Protein AF-A0A0F8F346-F1 (afdb_monomer_lite)

pLDDT: mean 73.84, std 17.22, range [36.62, 96.31]

Radius of gyration: 23.92 Å; chains: 1; bounding box: 47×36×90 Å

Foldseek 3Di:
DVVVVVVVVVVVVVVVVVVVCVVVVVVVLLDDDDDDPDDDDLPVLLVVLVVSVQAEAEPDDADFQLAQKDFKWKFDDPDQKAAEDEDQDPVVVPPLDERHKYFHDDPRHGPDIDHRHPDDRVRTDGPDMDGNVPDDSVCLVVVVVVCVSSQQWAFLQLHGGDSGLRHKYWDDKGWIWGFSVDPDCDDPPSMTITATWIFTWIQGPPPGTTTIIHGSD

Structure (mmCIF, N/CA/C/O backbone):
data_AF-A0A0F8F346-F1
#
_entry.id   AF-A0A0F8F346-F1
#
loop_
_atom_site.group_PDB
_atom_site.id
_atom_site.type_symbol
_atom_site.label_atom_id
_atom_site.label_alt_id
_atom_site.label_comp_id
_atom_site.label_asym_id
_atom_site.label_entity_id
_atom_site.label_seq_id
_atom_site.pdbx_PDB_ins_code
_atom_site.Cartn_x
_atom_site.Cartn_y
_atom_site.Cartn_z
_atom_site.occupancy
_atom_site.B_iso_or_equiv
_atom_site.auth_seq_id
_atom_site.auth_comp_id
_atom_site.auth_asym_id
_atom_site.auth_atom_id
_atom_site.pdbx_PDB_model_num
ATOM 1 N N . MET A 1 1 ? -11.339 12.025 67.028 1.00 51.56 1 MET A N 1
ATOM 2 C CA . MET A 1 1 ? -10.752 10.914 66.232 1.00 51.56 1 MET A CA 1
ATOM 3 C C . MET A 1 1 ? -11.760 10.260 65.279 1.00 51.56 1 MET A C 1
ATOM 5 O O . MET A 1 1 ? -11.388 9.971 64.151 1.00 51.56 1 MET A O 1
ATOM 9 N N . GLN A 1 2 ? -13.027 10.085 65.679 1.00 51.38 2 GLN A N 1
ATOM 10 C CA . GLN A 1 2 ? -14.082 9.440 64.873 1.00 51.38 2 GLN A CA 1
ATOM 11 C C . GLN A 1 2 ? -14.436 10.142 63.545 1.00 51.38 2 GLN A C 1
ATOM 13 O O . GLN A 1 2 ? -14.691 9.464 62.554 1.00 51.38 2 GLN A O 1
ATOM 18 N N . GLU A 1 3 ? -14.421 11.478 63.480 1.00 54.72 3 GLU A N 1
ATOM 19 C CA . GLU A 1 3 ? -14.761 12.208 62.241 1.00 54.72 3 GLU A CA 1
ATOM 20 C C . GLU A 1 3 ? -13.710 12.046 61.135 1.00 54.72 3 GLU A C 1
ATOM 22 O O . GLU A 1 3 ? -14.055 11.884 59.965 1.00 54.72 3 GLU A O 1
ATOM 27 N N . LYS A 1 4 ? -12.423 11.991 61.504 1.00 53.75 4 LYS A N 1
ATOM 28 C CA . LYS A 1 4 ? -11.332 11.747 60.548 1.00 53.75 4 LYS A CA 1
ATOM 29 C C . LYS A 1 4 ? -11.411 10.337 59.951 1.00 53.75 4 LYS A C 1
ATOM 31 O O . LYS A 1 4 ? -11.160 10.173 58.763 1.00 53.75 4 LYS A O 1
ATOM 36 N N . ALA A 1 5 ? -11.827 9.342 60.738 1.00 56.94 5 ALA A N 1
ATOM 37 C CA . ALA A 1 5 ? -12.002 7.967 60.266 1.00 56.94 5 ALA A CA 1
ATOM 38 C C . ALA A 1 5 ? -13.153 7.832 59.250 1.00 56.94 5 ALA A C 1
ATOM 40 O O . ALA A 1 5 ? -12.995 7.156 58.238 1.00 56.94 5 ALA A O 1
ATOM 41 N N . LYS A 1 6 ? -14.281 8.528 59.465 1.00 62.28 6 LYS A N 1
ATOM 42 C CA . LYS A 1 6 ? -15.407 8.547 58.509 1.00 62.28 6 LYS A CA 1
ATOM 43 C C . LYS A 1 6 ? -15.017 9.166 57.161 1.00 62.28 6 LYS A C 1
ATOM 45 O O . LYS A 1 6 ? -15.415 8.649 56.122 1.00 62.28 6 LYS A O 1
ATOM 50 N N . SER A 1 7 ? -14.205 10.225 57.182 1.00 65.75 7 SER A N 1
ATOM 51 C CA . SER A 1 7 ? -13.708 10.889 55.968 1.00 65.75 7 SER A CA 1
ATOM 52 C C . SER A 1 7 ? -12.761 9.994 55.156 1.00 65.75 7 SER A C 1
ATOM 54 O O . SER A 1 7 ? -12.914 9.862 53.944 1.00 65.75 7 SER A O 1
ATOM 56 N N . VAL A 1 8 ? -11.847 9.282 55.824 1.00 72.44 8 VAL A N 1
ATOM 57 C CA . VAL A 1 8 ? -10.932 8.339 55.156 1.00 72.44 8 VAL A CA 1
ATOM 58 C C . VAL A 1 8 ? -11.692 7.170 54.522 1.00 72.44 8 VAL A C 1
ATOM 60 O O . VAL A 1 8 ? -11.409 6.803 53.385 1.00 72.44 8 VAL A O 1
ATOM 63 N N . ILE A 1 9 ? -12.699 6.625 55.210 1.00 75.50 9 ILE A N 1
ATOM 64 C CA . ILE A 1 9 ? -13.537 5.545 54.668 1.00 75.50 9 ILE A CA 1
ATOM 65 C C . ILE A 1 9 ? -14.310 6.021 53.428 1.00 75.50 9 ILE A C 1
ATOM 67 O O . ILE A 1 9 ? -14.363 5.303 52.433 1.00 75.50 9 ILE A O 1
ATOM 71 N N . ALA A 1 10 ? -14.844 7.246 53.440 1.00 76.69 10 ALA A N 1
ATOM 72 C CA . ALA A 1 10 ? -15.531 7.819 52.283 1.00 76.69 10 ALA A CA 1
ATOM 73 C C . ALA A 1 10 ? -14.602 7.989 51.065 1.00 76.69 10 ALA A C 1
ATOM 75 O O . ALA A 1 10 ? -15.009 7.702 49.941 1.00 76.69 10 ALA A O 1
ATOM 76 N N . ILE A 1 11 ? -13.342 8.387 51.280 1.00 77.31 11 ILE A N 1
ATOM 77 C CA . ILE A 1 11 ? -12.339 8.513 50.209 1.00 77.31 11 ILE A CA 1
ATOM 78 C C . ILE A 1 11 ? -11.985 7.143 49.619 1.00 77.31 11 ILE A C 1
ATOM 80 O O . ILE A 1 11 ? -11.899 7.007 48.400 1.00 77.31 11 ILE A O 1
ATOM 84 N N . ILE A 1 12 ? -11.820 6.116 50.459 1.00 81.25 12 ILE A N 1
ATOM 85 C CA . ILE A 1 12 ? -11.519 4.750 50.003 1.00 81.25 12 ILE A CA 1
ATOM 86 C C . ILE A 1 12 ? -12.688 4.179 49.195 1.00 81.25 12 ILE A C 1
ATOM 88 O O . ILE A 1 12 ? -12.469 3.604 48.132 1.00 81.25 12 ILE A O 1
ATOM 92 N N . ILE A 1 13 ? -13.927 4.382 49.653 1.00 83.44 13 ILE A N 1
ATOM 93 C CA . ILE A 1 13 ? -15.126 3.969 48.911 1.00 83.44 13 ILE A CA 1
ATOM 94 C C . ILE A 1 13 ? -15.216 4.728 47.581 1.00 83.44 13 ILE A C 1
ATOM 96 O O . ILE A 1 13 ? -15.466 4.113 46.550 1.00 83.44 13 ILE A O 1
ATOM 100 N N . GLY A 1 14 ? -14.941 6.036 47.574 1.00 80.75 14 GLY A N 1
ATOM 101 C CA . GLY A 1 14 ? -14.894 6.839 46.351 1.00 80.75 14 GLY A CA 1
ATOM 102 C C . GLY A 1 14 ? -13.859 6.326 45.345 1.00 80.75 14 GLY A C 1
ATOM 103 O O . GLY A 1 14 ? -14.184 6.152 44.175 1.00 80.75 14 GLY A O 1
ATOM 104 N N . MET A 1 15 ? -12.644 6.008 45.803 1.00 78.44 15 MET A N 1
ATOM 105 C CA . MET A 1 15 ? -11.582 5.414 44.979 1.00 78.44 15 MET A CA 1
ATOM 106 C C . MET A 1 15 ? -11.956 4.022 44.459 1.00 78.44 15 MET A C 1
ATOM 108 O O . MET A 1 15 ? -11.704 3.725 43.295 1.00 78.44 15 MET A O 1
ATOM 112 N N . ALA A 1 16 ? -12.583 3.183 45.287 1.00 79.06 16 ALA A N 1
ATOM 113 C CA . ALA A 1 16 ? -13.034 1.854 44.886 1.00 79.06 16 ALA A CA 1
ATOM 114 C C . ALA A 1 16 ? -14.143 1.928 43.826 1.00 79.06 16 ALA A C 1
ATOM 116 O O . ALA A 1 16 ? -14.100 1.194 42.845 1.00 79.06 16 ALA A O 1
ATOM 117 N N . ILE A 1 17 ? -15.094 2.857 43.969 1.00 78.62 17 ILE A N 1
ATOM 118 C CA . ILE A 1 17 ? -16.133 3.106 42.960 1.00 78.62 17 ILE A CA 1
ATOM 119 C C . ILE A 1 17 ? -15.502 3.611 41.660 1.00 78.62 17 ILE A C 1
ATOM 121 O O . ILE A 1 17 ? -15.860 3.127 40.591 1.00 78.62 17 ILE A O 1
ATOM 125 N N . LEU A 1 18 ? -14.533 4.528 41.732 1.00 73.44 18 LEU A N 1
ATOM 126 C CA . LEU A 1 18 ? -13.813 5.030 40.557 1.00 73.44 18 LEU A CA 1
ATOM 127 C C . LEU A 1 18 ? -13.035 3.914 39.847 1.00 73.44 18 LEU A C 1
ATOM 129 O O . LEU A 1 18 ? -13.093 3.813 38.625 1.00 73.44 18 LEU A O 1
ATOM 133 N N . TYR A 1 19 ? -12.367 3.045 40.607 1.00 72.12 19 TYR A N 1
ATOM 134 C CA . TYR A 1 19 ? -11.640 1.887 40.088 1.00 72.12 19 TYR A CA 1
ATOM 135 C C . TYR A 1 19 ? -12.575 0.842 39.460 1.00 72.12 19 TYR A C 1
ATOM 137 O O . TYR A 1 19 ? -12.275 0.318 38.393 1.00 72.12 19 TYR A O 1
ATOM 145 N N . CYS A 1 20 ? -13.735 0.580 40.066 1.00 70.56 20 CYS A N 1
ATOM 146 C CA . CYS A 1 20 ? -14.738 -0.341 39.526 1.00 70.56 20 CYS A CA 1
ATOM 147 C C . CYS A 1 20 ? -15.527 0.243 38.344 1.00 70.56 20 CYS A C 1
ATOM 149 O O . CYS A 1 20 ? -16.014 -0.508 37.504 1.00 70.56 20 CYS A O 1
ATOM 151 N N . ALA A 1 21 ? -15.649 1.569 38.255 1.00 65.00 21 ALA A N 1
ATOM 152 C CA . ALA A 1 21 ? -16.266 2.253 37.121 1.00 65.00 21 ALA A CA 1
ATOM 153 C C . ALA A 1 21 ? -15.287 2.449 35.953 1.00 65.00 21 ALA A C 1
ATOM 155 O O . ALA A 1 21 ? -15.717 2.617 34.816 1.00 65.00 21 ALA A O 1
ATOM 156 N N . LEU A 1 22 ? -13.976 2.398 36.197 1.00 58.69 22 LEU A N 1
ATOM 157 C CA . LEU A 1 22 ? -12.932 2.547 35.181 1.00 58.69 22 LEU A CA 1
ATOM 158 C C . LEU A 1 22 ? -13.068 1.559 34.003 1.00 58.69 22 LEU A C 1
ATOM 160 O O . LEU A 1 22 ? -12.927 2.018 32.875 1.00 58.69 22 LEU A O 1
ATOM 164 N N . PRO A 1 23 ? -13.404 0.265 34.194 1.00 55.78 23 PRO A N 1
ATOM 165 C CA . PRO A 1 23 ? -13.736 -0.660 33.105 1.00 55.78 23 PRO A CA 1
ATOM 166 C C . PRO A 1 23 ? -14.972 -0.243 32.296 1.00 55.78 23 PRO A C 1
ATOM 168 O O . PRO A 1 23 ? -14.962 -0.342 31.073 1.00 55.78 23 PRO A O 1
ATOM 171 N N . LEU A 1 24 ? -16.009 0.287 32.953 1.00 51.25 24 LEU A N 1
ATOM 172 C CA . LEU A 1 24 ? -17.219 0.787 32.285 1.00 51.25 24 LEU A CA 1
ATOM 173 C C . LEU A 1 24 ? -16.930 2.062 31.485 1.00 51.25 24 LEU A C 1
ATOM 175 O O . LEU A 1 24 ? -17.437 2.226 30.377 1.00 51.25 24 LEU A O 1
ATOM 179 N N . PHE A 1 25 ? -16.064 2.940 31.998 1.00 48.38 25 PHE A N 1
ATOM 180 C CA . PHE A 1 25 ? -15.527 4.067 31.235 1.00 48.38 25 PHE A CA 1
ATOM 181 C C . PHE A 1 25 ? -14.632 3.590 30.091 1.00 48.38 25 PHE A C 1
ATOM 183 O O . PHE A 1 25 ? -14.729 4.099 28.981 1.00 48.38 25 PHE A O 1
ATOM 190 N N . TYR A 1 26 ? -13.811 2.566 30.314 1.00 45.91 26 TYR A N 1
ATOM 191 C CA . TYR A 1 26 ? -12.969 1.969 29.284 1.00 45.91 26 TYR A CA 1
ATOM 192 C C . TYR A 1 26 ? -13.812 1.443 28.121 1.00 45.91 26 TYR A C 1
ATOM 194 O O . TYR A 1 26 ? -13.486 1.725 26.974 1.00 45.91 26 TYR A O 1
ATOM 202 N N . GLU A 1 27 ? -14.915 0.741 28.392 1.00 39.97 27 GLU A N 1
ATOM 203 C CA . GLU A 1 27 ? -15.863 0.276 27.373 1.00 39.97 27 GLU A CA 1
ATOM 204 C C . GLU A 1 27 ? -16.688 1.404 26.740 1.00 39.97 27 GLU A C 1
ATOM 206 O O . GLU A 1 27 ? -16.877 1.397 25.527 1.00 39.97 27 GLU A O 1
ATOM 211 N N . THR A 1 28 ? -17.113 2.421 27.491 1.00 43.81 28 THR A N 1
ATOM 212 C CA . THR A 1 28 ? -17.866 3.559 26.922 1.00 43.81 28 THR A CA 1
ATOM 213 C C . THR A 1 28 ? -17.001 4.509 26.091 1.00 43.81 28 THR A C 1
ATOM 215 O O . THR A 1 28 ? -17.486 5.030 25.093 1.00 43.81 28 THR A O 1
ATOM 218 N N . PHE A 1 29 ? -15.703 4.649 26.379 1.00 45.66 29 PHE A N 1
ATOM 219 C CA . PHE A 1 29 ? -14.737 5.270 25.457 1.00 45.66 29 PHE A CA 1
ATOM 220 C C . PHE A 1 29 ? -14.394 4.374 24.249 1.00 45.66 29 PHE A C 1
ATOM 222 O O . PHE A 1 29 ? -13.782 4.850 23.294 1.00 45.66 29 PHE A O 1
ATOM 229 N N . ASN A 1 30 ? -14.795 3.095 24.257 1.00 40.25 30 ASN A N 1
ATOM 230 C CA . ASN A 1 30 ? -14.741 2.214 23.084 1.00 40.25 30 ASN A CA 1
ATOM 231 C C . ASN A 1 30 ? -16.035 2.209 22.264 1.00 40.25 30 ASN A C 1
ATOM 233 O O . ASN A 1 30 ? -16.048 1.619 21.184 1.00 40.25 30 ASN A O 1
ATOM 237 N N . TYR A 1 31 ? -17.102 2.851 22.739 1.00 40.16 31 TYR A N 1
ATOM 238 C CA . TYR A 1 31 ? -18.332 3.012 21.980 1.00 40.16 31 TYR A CA 1
ATOM 239 C C . TYR A 1 31 ? -18.286 4.335 21.215 1.00 40.16 31 TYR A C 1
ATOM 241 O O . TYR A 1 31 ? -18.448 5.415 21.783 1.00 40.16 31 TYR A O 1
ATOM 249 N N . TYR A 1 32 ? -18.050 4.250 19.906 1.00 44.59 32 TYR A N 1
ATOM 250 C CA . TYR A 1 32 ? -18.181 5.393 19.011 1.00 44.59 32 TYR A CA 1
ATOM 251 C C . TYR A 1 32 ? -19.615 5.439 18.473 1.00 44.59 32 TYR A C 1
ATOM 253 O O . TYR A 1 32 ? -20.022 4.504 17.782 1.00 44.59 32 TYR A O 1
ATOM 261 N N . PRO A 1 33 ? -20.398 6.498 18.743 1.00 37.03 33 PRO A N 1
ATOM 262 C CA . PRO A 1 33 ? -21.685 6.645 18.087 1.00 37.03 33 PRO A CA 1
ATOM 263 C C . PRO A 1 33 ? -21.470 6.890 16.581 1.00 37.03 33 PRO A C 1
ATOM 265 O O . PRO A 1 33 ? -20.537 7.613 16.210 1.00 37.03 33 PRO A O 1
ATOM 268 N N . PRO A 1 34 ? -22.326 6.336 15.704 1.00 36.62 34 PRO A N 1
ATOM 269 C CA . PRO A 1 34 ? -22.304 6.656 14.282 1.00 36.62 34 PRO A CA 1
ATOM 270 C C . PRO A 1 34 ? -22.614 8.148 14.105 1.00 36.62 34 PRO A C 1
ATOM 272 O O . PRO A 1 34 ? -23.735 8.605 14.338 1.00 36.62 34 PRO A O 1
ATOM 275 N N . MET A 1 35 ? -21.598 8.936 13.747 1.00 39.88 35 MET A N 1
ATOM 276 C CA . MET A 1 35 ? -21.781 10.338 13.379 1.00 39.88 35 MET A CA 1
ATOM 277 C C . MET A 1 35 ? -22.394 10.405 11.980 1.00 39.88 35 MET A C 1
ATOM 279 O O . MET A 1 35 ? -21.884 9.787 11.050 1.00 39.88 35 MET A O 1
ATOM 283 N N . LYS A 1 36 ? -23.486 11.162 11.835 1.00 39.25 36 LYS A N 1
ATOM 284 C CA . LYS A 1 36 ? -24.097 11.452 10.532 1.00 39.25 36 LYS A CA 1
ATOM 285 C C . LYS A 1 36 ? -23.118 12.259 9.668 1.00 39.25 36 LYS A C 1
ATOM 287 O O . LYS A 1 36 ? -22.499 13.198 10.163 1.00 39.25 36 LYS A O 1
ATOM 292 N N . GLU A 1 37 ? -23.018 11.886 8.396 1.00 42.75 37 GLU A N 1
ATOM 293 C CA . GLU A 1 37 ? -21.962 12.236 7.426 1.00 42.75 37 GLU A CA 1
ATOM 294 C C . GLU A 1 37 ? -21.859 13.725 7.016 1.00 42.75 37 GLU A C 1
ATOM 296 O O . GLU A 1 37 ? -21.020 14.077 6.193 1.00 42.75 37 GLU A O 1
ATOM 301 N N . ASP A 1 38 ? -22.631 14.631 7.620 1.00 40.09 38 ASP A N 1
ATOM 302 C CA . ASP A 1 38 ? -22.941 15.945 7.036 1.00 40.09 38 ASP A CA 1
ATOM 303 C C . ASP A 1 38 ? -22.331 17.159 7.768 1.00 40.09 38 ASP A C 1
ATOM 305 O O . ASP A 1 38 ? -22.990 18.184 7.941 1.00 40.09 38 ASP A O 1
ATOM 309 N N . THR A 1 39 ? -21.066 17.110 8.219 1.00 46.41 39 THR A N 1
ATOM 310 C CA . THR A 1 39 ? -20.428 18.340 8.755 1.00 46.41 39 THR A CA 1
ATOM 311 C C . THR A 1 39 ? -18.960 18.560 8.359 1.00 46.41 39 THR A C 1
ATOM 313 O O . THR A 1 39 ? -18.122 17.676 8.532 1.00 46.41 39 THR A O 1
ATOM 316 N N . PRO A 1 40 ? -18.582 19.768 7.887 1.00 44.75 40 PRO A N 1
ATOM 317 C CA . PRO A 1 40 ? -17.228 20.077 7.441 1.00 44.75 40 PRO A CA 1
ATOM 318 C C . PRO A 1 40 ? -16.391 20.616 8.608 1.00 44.75 40 PRO A C 1
ATOM 320 O O . PRO A 1 40 ? -16.254 21.822 8.789 1.00 44.75 40 PRO A O 1
ATOM 323 N N . TYR A 1 41 ? -15.806 19.739 9.423 1.00 50.31 41 TYR A N 1
ATOM 324 C CA . TYR A 1 41 ? -15.019 20.176 10.584 1.00 50.31 41 TYR A CA 1
ATOM 325 C C . TYR A 1 41 ? -13.722 19.372 10.768 1.00 50.31 41 TYR A C 1
ATOM 327 O O . TYR A 1 41 ? -13.473 18.743 11.794 1.00 50.31 41 TYR A O 1
ATOM 335 N N . ARG A 1 42 ? -12.834 19.454 9.767 1.00 47.66 42 ARG A N 1
ATOM 336 C CA . ARG A 1 42 ? -11.497 18.817 9.743 1.00 47.66 42 ARG A CA 1
ATOM 337 C C . ARG A 1 42 ? -10.671 19.079 11.015 1.00 47.66 42 ARG A C 1
ATOM 339 O O . ARG A 1 42 ? -9.987 18.183 11.495 1.00 47.66 42 ARG A O 1
ATOM 346 N N . ARG A 1 43 ? -10.766 20.286 11.589 1.00 43.75 43 ARG A N 1
ATOM 347 C CA . ARG A 1 43 ? -10.003 20.707 12.782 1.00 43.75 43 ARG A CA 1
ATOM 348 C C . ARG A 1 43 ? -10.555 20.116 14.084 1.00 43.75 43 ARG A C 1
ATOM 350 O O . ARG A 1 43 ? -9.793 19.689 14.943 1.00 43.75 43 ARG A O 1
ATOM 357 N N . THR A 1 44 ? -11.875 20.050 14.216 1.00 48.94 44 THR A N 1
ATOM 358 C CA . THR A 1 44 ? -12.560 19.513 15.401 1.00 48.94 44 THR A CA 1
ATOM 359 C C . THR A 1 44 ? -12.440 17.990 15.458 1.00 48.94 44 THR A C 1
ATOM 361 O O . THR A 1 44 ? -12.252 17.432 16.534 1.00 48.94 44 THR A O 1
ATOM 364 N N . VAL A 1 45 ? -12.435 17.323 14.298 1.00 51.97 45 VAL A N 1
ATOM 365 C CA . VAL A 1 45 ? -12.173 15.880 14.167 1.00 51.97 45 VAL A CA 1
ATOM 366 C C . VAL A 1 45 ? -10.725 15.525 14.526 1.00 51.97 45 VAL A C 1
ATOM 368 O O . VAL A 1 45 ? -10.498 14.529 15.204 1.00 51.97 45 VAL A O 1
ATOM 371 N N . GLN A 1 46 ? -9.743 16.351 14.140 1.00 46.59 46 GLN A N 1
ATOM 372 C CA . GLN A 1 46 ? -8.338 16.163 14.533 1.00 46.59 46 GLN A CA 1
ATOM 373 C C . GLN A 1 46 ? -8.147 16.231 16.056 1.00 46.59 46 GLN A C 1
ATOM 375 O O . GLN A 1 46 ? -7.494 15.356 16.619 1.00 46.59 46 GLN A O 1
ATOM 380 N N . ILE A 1 47 ? -8.765 17.216 16.720 1.00 48.75 47 ILE A N 1
ATOM 381 C CA . ILE A 1 47 ? -8.714 17.371 18.185 1.00 48.75 47 ILE A CA 1
ATOM 382 C C . ILE A 1 47 ? -9.420 16.199 18.886 1.00 48.75 47 ILE A C 1
ATOM 384 O O . ILE A 1 47 ? -8.910 15.666 19.873 1.00 48.75 47 ILE A O 1
ATOM 388 N N . TRP A 1 48 ? -10.554 15.741 18.349 1.00 46.84 48 TRP A N 1
ATOM 389 C CA . TRP A 1 48 ? -11.245 14.560 18.865 1.00 46.84 48 TRP A CA 1
ATOM 390 C C . TRP A 1 48 ? -10.426 13.275 18.691 1.00 46.84 48 TRP A C 1
ATOM 392 O O . TRP A 1 48 ? -10.360 12.499 19.633 1.00 46.84 48 TRP A O 1
ATOM 402 N N . ASN A 1 49 ? -9.724 13.077 17.571 1.00 49.19 49 ASN A N 1
ATOM 403 C CA . ASN A 1 49 ? -8.863 11.903 17.351 1.00 49.19 49 ASN A CA 1
ATOM 404 C C . ASN A 1 49 ? -7.676 11.834 18.325 1.00 49.19 49 ASN A C 1
ATOM 406 O O . ASN A 1 49 ? -7.297 10.743 18.753 1.00 49.19 49 ASN A O 1
ATOM 410 N N . THR A 1 50 ? -7.098 12.983 18.701 1.00 48.38 50 THR A N 1
ATOM 411 C CA . THR A 1 50 ? -6.084 13.042 19.770 1.00 48.38 50 THR A CA 1
ATOM 412 C C . THR A 1 50 ? -6.654 12.672 21.137 1.00 48.38 50 THR A C 1
ATOM 414 O O . THR A 1 50 ? -5.925 12.145 21.970 1.00 48.38 50 THR A O 1
ATOM 417 N N . LEU A 1 51 ? -7.946 12.918 21.369 1.00 41.97 51 LEU A N 1
ATOM 418 C CA . LEU A 1 51 ? -8.617 12.599 22.629 1.00 41.97 51 LEU A CA 1
ATOM 419 C C . LEU A 1 51 ? -9.146 11.158 22.671 1.00 41.97 51 LEU A C 1
ATOM 421 O O . LEU A 1 51 ? -9.220 10.573 23.747 1.00 41.97 51 LEU A O 1
ATOM 425 N N . THR A 1 52 ? -9.484 10.564 21.524 1.00 49.47 52 THR A N 1
ATOM 426 C CA . THR A 1 52 ? -10.122 9.239 21.458 1.00 49.47 52 THR A CA 1
ATOM 427 C C . THR A 1 52 ? -9.171 8.085 21.196 1.00 49.47 52 THR A C 1
ATOM 429 O O . THR A 1 52 ? -9.629 6.947 21.125 1.00 49.47 52 THR A O 1
ATOM 432 N N . ASN A 1 53 ? -7.856 8.336 21.134 1.00 54.12 53 ASN A N 1
ATOM 433 C CA . ASN A 1 53 ? -6.835 7.291 21.030 1.00 54.12 53 ASN A CA 1
ATOM 434 C C . ASN A 1 53 ? -7.206 6.252 19.963 1.00 54.12 53 ASN A C 1
ATOM 436 O O . ASN A 1 53 ? -7.377 5.077 20.289 1.00 54.12 53 ASN A O 1
ATOM 440 N N . GLN A 1 54 ? -7.368 6.670 18.700 1.00 62.75 54 GLN A N 1
ATOM 441 C CA . GLN A 1 54 ? -7.617 5.725 17.610 1.00 62.75 54 GLN A CA 1
ATOM 442 C C . GLN A 1 54 ? -6.533 4.636 17.634 1.00 62.75 54 GLN A C 1
ATOM 444 O O . GLN A 1 54 ? -5.360 4.873 17.320 1.00 62.75 54 GLN A O 1
ATOM 449 N N . ARG A 1 55 ? -6.920 3.444 18.099 1.00 73.38 55 ARG A N 1
ATOM 450 C CA . ARG A 1 55 ? -6.003 2.326 18.298 1.00 73.38 55 ARG A CA 1
ATOM 451 C C . ARG A 1 55 ? -5.810 1.655 16.957 1.00 73.38 55 ARG A C 1
ATOM 453 O O . ARG A 1 55 ? -6.751 1.087 16.413 1.00 73.38 55 ARG A O 1
ATOM 460 N N . VAL A 1 56 ? -4.591 1.762 16.456 1.00 83.00 56 VAL A N 1
ATOM 461 C CA . VAL A 1 56 ? -4.130 1.071 15.258 1.00 83.00 56 VAL A CA 1
ATOM 462 C C . VAL A 1 56 ? -3.065 0.090 15.716 1.00 83.00 56 VAL A C 1
ATOM 464 O O . VAL A 1 56 ? -2.070 0.521 16.308 1.00 83.00 56 VAL A O 1
ATOM 467 N N . THR A 1 57 ? -3.299 -1.198 15.494 1.00 84.50 57 THR A N 1
ATOM 468 C CA . THR A 1 57 ? -2.303 -2.254 15.698 1.00 84.50 57 THR A CA 1
ATOM 469 C C . THR A 1 57 ? -1.852 -2.797 14.350 1.00 84.50 57 THR A C 1
ATOM 471 O O . THR A 1 57 ? -2.611 -2.791 13.381 1.00 84.50 57 THR A O 1
ATOM 474 N N . LEU A 1 58 ? -0.589 -3.207 14.288 1.00 86.06 58 LEU A N 1
ATOM 475 C CA . LEU A 1 58 ? 0.014 -3.843 13.128 1.00 86.06 58 LEU A CA 1
ATOM 476 C C . LEU A 1 58 ? 0.333 -5.283 13.521 1.00 86.06 58 LEU A C 1
ATOM 478 O O . LEU A 1 58 ? 1.250 -5.515 14.304 1.00 86.06 58 LEU A O 1
ATOM 482 N N . ASP A 1 59 ? -0.448 -6.219 12.996 1.00 86.88 59 ASP A N 1
ATOM 483 C CA . ASP A 1 59 ? -0.394 -7.641 13.343 1.00 86.88 59 ASP A CA 1
ATOM 484 C C . ASP A 1 59 ? 0.279 -8.467 12.235 1.00 86.88 59 ASP A C 1
ATOM 486 O O . ASP A 1 59 ? 0.131 -9.685 12.162 1.00 86.88 59 ASP A O 1
ATOM 490 N N . THR A 1 60 ? 1.015 -7.791 11.355 1.00 85.31 60 THR A N 1
ATOM 491 C CA . THR A 1 60 ? 1.696 -8.378 10.205 1.00 85.31 60 THR A CA 1
ATOM 492 C C . THR A 1 60 ? 3.036 -7.695 9.973 1.00 85.31 60 THR A C 1
ATOM 494 O O . THR A 1 60 ? 3.253 -6.549 10.380 1.00 85.31 60 THR A O 1
ATOM 497 N N . GLU A 1 61 ? 3.945 -8.403 9.316 1.00 86.38 61 GLU A N 1
ATOM 498 C CA . GLU A 1 61 ? 5.227 -7.846 8.907 1.00 86.38 61 GLU A CA 1
ATOM 499 C C . GLU A 1 61 ? 5.053 -6.971 7.666 1.00 86.38 61 GLU A C 1
ATOM 501 O O . GLU A 1 61 ? 4.218 -7.226 6.798 1.00 86.38 61 GLU A O 1
ATOM 506 N N . ILE A 1 62 ? 5.855 -5.915 7.577 1.00 86.50 62 ILE A N 1
ATOM 507 C CA . ILE A 1 62 ? 5.847 -5.037 6.409 1.00 86.50 62 ILE A CA 1
ATOM 508 C C . ILE A 1 62 ? 6.898 -5.543 5.436 1.00 86.50 62 ILE A C 1
ATOM 510 O O . ILE A 1 62 ? 8.047 -5.726 5.850 1.00 86.50 62 ILE A O 1
ATOM 514 N N . PRO A 1 63 ? 6.547 -5.739 4.153 1.00 85.75 63 PRO A N 1
ATOM 515 C CA . PRO A 1 63 ? 7.516 -6.204 3.182 1.00 85.75 63 PRO A CA 1
ATOM 516 C C . PRO A 1 63 ? 8.632 -5.169 3.040 1.00 85.75 63 PRO A C 1
ATOM 518 O O . PRO A 1 63 ? 8.386 -3.965 2.914 1.00 85.75 63 PRO A O 1
ATOM 521 N N . SER A 1 64 ? 9.874 -5.645 3.077 1.00 83.44 64 SER A N 1
ATOM 522 C CA . SER A 1 64 ? 11.039 -4.800 2.866 1.00 83.44 64 SER A CA 1
ATOM 523 C C . SER A 1 64 ? 11.097 -4.347 1.407 1.00 83.44 64 SER A C 1
ATOM 525 O O . SER A 1 64 ? 10.916 -5.132 0.477 1.00 83.44 64 SER A O 1
ATOM 527 N N . ILE A 1 65 ? 11.356 -3.057 1.205 1.00 86.19 65 ILE A N 1
ATOM 528 C CA . ILE A 1 65 ? 11.598 -2.493 -0.122 1.00 86.19 65 ILE A CA 1
ATOM 529 C C . ILE A 1 65 ? 13.118 -2.445 -0.303 1.00 86.19 65 ILE A C 1
ATOM 531 O O . ILE A 1 65 ? 13.790 -1.791 0.490 1.00 86.19 65 ILE A O 1
ATOM 535 N N . PRO A 1 66 ? 13.695 -3.114 -1.311 1.00 84.75 66 PRO A N 1
ATOM 536 C CA . PRO A 1 66 ? 15.147 -3.195 -1.470 1.00 84.75 66 PRO A CA 1
ATOM 537 C C . PRO A 1 66 ? 15.754 -1.945 -2.128 1.00 84.75 66 PRO A C 1
ATOM 539 O O . PRO A 1 66 ? 16.899 -1.988 -2.561 1.00 84.75 66 PRO A O 1
ATOM 542 N N . VAL A 1 67 ? 15.002 -0.847 -2.248 1.00 84.19 67 VAL A N 1
ATOM 543 C CA . VAL A 1 67 ? 15.423 0.386 -2.926 1.00 84.19 67 VAL A CA 1
ATOM 544 C C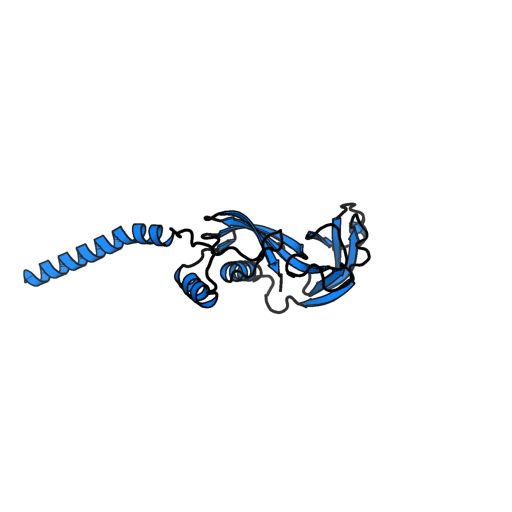 . VAL A 1 67 ? 15.096 1.623 -2.098 1.00 84.19 67 VAL A C 1
ATOM 546 O O . VAL A 1 67 ? 14.100 1.664 -1.379 1.00 84.19 67 VAL A O 1
ATOM 549 N N . ASN A 1 68 ? 15.924 2.658 -2.231 1.00 83.06 68 ASN A N 1
ATOM 550 C CA . ASN A 1 68 ? 15.738 3.935 -1.527 1.00 83.06 68 ASN A CA 1
ATOM 551 C C . ASN A 1 68 ? 14.857 4.934 -2.287 1.00 83.06 68 ASN A C 1
ATOM 553 O O . ASN A 1 68 ? 14.423 5.943 -1.724 1.00 83.06 68 ASN A O 1
ATOM 557 N N . GLN A 1 69 ? 14.634 4.687 -3.574 1.00 86.62 69 GLN A N 1
ATOM 558 C CA . GLN A 1 69 ? 13.926 5.583 -4.475 1.00 86.62 69 GLN A CA 1
ATOM 559 C C . GLN A 1 69 ? 13.058 4.762 -5.419 1.00 86.62 69 GLN A C 1
ATOM 561 O O . GLN A 1 69 ? 13.493 3.722 -5.916 1.00 86.62 69 GLN A O 1
ATOM 566 N N . LEU A 1 70 ? 11.839 5.234 -5.665 1.00 90.00 70 LEU A N 1
ATOM 567 C CA . LEU A 1 70 ? 10.924 4.648 -6.636 1.00 90.00 70 LEU A CA 1
ATOM 568 C C . LEU A 1 70 ? 10.336 5.745 -7.526 1.00 90.00 70 LEU A C 1
ATOM 570 O O . LEU A 1 70 ? 10.032 6.833 -7.037 1.00 90.00 70 LEU A O 1
ATOM 574 N N . PRO A 1 71 ? 10.171 5.491 -8.829 1.00 90.88 71 PRO A N 1
ATOM 575 C CA . PRO A 1 71 ? 9.517 6.438 -9.715 1.00 90.88 71 PRO A CA 1
ATOM 576 C C . PRO A 1 71 ? 8.024 6.578 -9.390 1.00 90.88 71 PRO A C 1
ATOM 578 O O . PRO A 1 71 ? 7.392 5.686 -8.843 1.00 90.88 71 PRO A O 1
ATOM 581 N N . VAL A 1 72 ? 7.445 7.713 -9.750 1.00 91.38 72 VAL A N 1
ATOM 582 C CA . VAL A 1 72 ? 6.007 7.893 -9.952 1.00 91.38 72 VAL A CA 1
ATOM 583 C C . VAL A 1 72 ? 5.787 7.799 -11.451 1.00 91.38 72 VAL A C 1
ATOM 585 O O . VAL A 1 72 ? 6.483 8.474 -12.214 1.00 91.38 72 VAL A O 1
ATOM 588 N N . TYR A 1 73 ? 4.841 6.966 -11.868 1.00 89.38 73 TYR A N 1
ATOM 589 C CA . TYR A 1 73 ? 4.553 6.763 -13.283 1.00 89.38 73 TYR A CA 1
ATOM 590 C C . TYR A 1 73 ? 3.322 7.547 -13.710 1.00 89.38 73 TYR A C 1
ATOM 592 O O . TYR A 1 73 ? 2.370 7.671 -12.945 1.00 89.38 73 TYR A O 1
ATOM 600 N N . GLN A 1 74 ? 3.310 8.016 -14.949 1.00 88.44 74 GLN A N 1
ATOM 601 C CA . GLN A 1 74 ? 2.119 8.529 -15.610 1.00 88.44 74 GLN A CA 1
ATOM 602 C C . GLN A 1 74 ? 1.859 7.693 -16.855 1.00 88.44 74 GLN A C 1
ATOM 604 O O . GLN A 1 74 ? 2.785 7.409 -17.600 1.00 88.44 74 GLN A O 1
ATOM 609 N N . GLY A 1 75 ? 0.615 7.269 -17.065 1.00 83.88 75 GLY A N 1
ATOM 610 C CA . GLY A 1 75 ? 0.250 6.497 -18.249 1.00 83.88 75 GLY A CA 1
ATOM 611 C C . GLY A 1 75 ? -1.126 5.853 -18.137 1.00 83.88 75 GLY A C 1
ATOM 612 O O . GLY A 1 75 ? -1.935 6.201 -17.270 1.00 83.88 75 GLY A O 1
ATOM 613 N N . LYS A 1 76 ? -1.413 4.917 -19.041 1.00 79.50 76 LYS A N 1
ATOM 614 C CA . LYS A 1 76 ? -2.715 4.245 -19.149 1.00 79.50 76 LYS A CA 1
ATOM 615 C C . LYS A 1 76 ? -2.591 2.780 -18.768 1.00 79.50 76 LYS A C 1
ATOM 617 O O . LYS A 1 76 ? -1.747 2.076 -19.300 1.00 79.50 76 LYS A O 1
ATOM 622 N N . SER A 1 77 ? -3.457 2.299 -17.887 1.00 78.44 77 SER A N 1
ATOM 623 C CA . SER A 1 77 ? -3.650 0.867 -17.666 1.00 78.44 77 SER A CA 1
ATOM 624 C C . SER A 1 77 ? -5.111 0.601 -17.319 1.00 78.44 77 SER A C 1
ATOM 626 O O . SER A 1 77 ? -5.791 1.450 -16.743 1.00 78.44 77 SER A O 1
ATOM 628 N N . SER A 1 78 ? -5.603 -0.577 -17.701 1.00 77.25 78 SER A N 1
ATOM 629 C CA . SER A 1 78 ? -6.949 -1.049 -17.366 1.00 77.25 78 SER A CA 1
ATOM 630 C C . SER A 1 78 ? -7.109 -1.317 -15.864 1.00 77.25 78 SER A C 1
ATOM 632 O O . SER A 1 78 ? -8.226 -1.287 -15.347 1.00 77.25 78 SER A O 1
ATOM 634 N N . SER A 1 79 ? -6.000 -1.529 -15.145 1.00 83.19 79 SER A N 1
ATOM 635 C CA . SER A 1 79 ? -5.990 -1.721 -13.696 1.00 83.19 79 SER A CA 1
ATOM 636 C C . SER A 1 79 ? -5.627 -0.439 -12.946 1.00 83.19 79 SER A C 1
ATOM 638 O O . SER A 1 79 ? -4.624 0.211 -13.239 1.00 83.19 79 SER A O 1
ATOM 640 N N . SER A 1 80 ? -6.387 -0.116 -11.896 1.00 84.88 80 SER A N 1
ATOM 641 C CA . SER A 1 80 ? -6.061 0.973 -10.960 1.00 84.88 80 SER A CA 1
ATOM 642 C C . SER A 1 80 ? -4.927 0.623 -9.996 1.00 84.88 80 SER A C 1
ATOM 644 O O . SER A 1 80 ? -4.341 1.507 -9.375 1.00 84.88 80 SER A O 1
ATOM 646 N N . THR A 1 81 ? -4.630 -0.671 -9.850 1.00 89.44 81 THR A N 1
ATOM 647 C CA . THR A 1 81 ? -3.591 -1.197 -8.961 1.00 89.44 81 THR A CA 1
ATOM 648 C C . THR A 1 81 ? -2.636 -2.081 -9.753 1.00 89.44 81 THR A C 1
ATOM 650 O O . THR A 1 81 ? -3.070 -3.037 -10.394 1.00 89.44 81 THR A O 1
ATOM 653 N N . LEU A 1 82 ? -1.341 -1.792 -9.692 1.00 88.88 82 LEU A N 1
ATOM 654 C CA . LEU A 1 82 ? -0.301 -2.581 -10.348 1.00 88.88 82 LEU A CA 1
ATOM 655 C C . LEU A 1 82 ? 0.550 -3.266 -9.278 1.00 88.88 82 LEU A C 1
ATOM 657 O O . LEU A 1 82 ? 1.045 -2.609 -8.357 1.00 88.88 82 LEU A O 1
ATOM 661 N N . ASN A 1 83 ? 0.701 -4.584 -9.387 1.00 90.31 83 ASN A N 1
ATOM 662 C CA . ASN A 1 83 ? 1.556 -5.349 -8.482 1.00 90.31 83 ASN A CA 1
ATOM 663 C C . ASN A 1 83 ? 3.032 -5.082 -8.787 1.00 90.31 83 ASN A C 1
ATOM 665 O O . ASN A 1 83 ? 3.390 -4.726 -9.911 1.00 90.31 83 ASN A O 1
ATOM 669 N N . VAL A 1 84 ? 3.882 -5.266 -7.778 1.00 89.25 84 VAL A N 1
ATOM 670 C CA . VAL A 1 84 ? 5.317 -4.989 -7.865 1.00 89.25 84 VAL A CA 1
ATOM 671 C C . VAL A 1 84 ? 6.115 -6.204 -7.429 1.00 89.25 84 VAL A C 1
ATOM 673 O O . VAL A 1 84 ? 5.842 -6.787 -6.382 1.00 89.25 84 VAL A O 1
ATOM 676 N N . SER A 1 85 ? 7.151 -6.507 -8.203 1.00 89.19 85 SER A N 1
ATOM 677 C CA . SER A 1 85 ? 8.116 -7.561 -7.927 1.00 89.19 85 SER A CA 1
ATOM 678 C C . SER A 1 85 ? 9.537 -7.004 -8.042 1.00 89.19 85 SER A C 1
ATOM 680 O O . SER A 1 85 ? 9.915 -6.422 -9.060 1.00 89.19 85 SER A O 1
ATOM 682 N N . PHE A 1 86 ? 10.343 -7.188 -6.996 1.00 88.00 86 PHE A N 1
ATOM 683 C CA . PHE A 1 86 ? 11.763 -6.831 -6.997 1.00 88.00 86 PHE A CA 1
ATOM 684 C C . PHE A 1 86 ? 12.602 -8.085 -7.236 1.00 88.00 86 PHE A C 1
ATOM 686 O O . PHE A 1 86 ? 12.441 -9.082 -6.533 1.00 88.00 86 PHE A O 1
ATOM 693 N N . ILE A 1 87 ? 13.501 -8.035 -8.213 1.00 87.62 87 ILE A N 1
ATOM 694 C CA . ILE A 1 87 ? 14.370 -9.153 -8.590 1.00 87.62 87 ILE A CA 1
ATOM 695 C C . ILE A 1 87 ? 15.834 -8.713 -8.575 1.00 87.62 87 ILE A C 1
ATOM 697 O O . ILE A 1 87 ? 16.145 -7.547 -8.798 1.00 87.62 87 ILE A O 1
ATOM 701 N N . SER A 1 88 ? 16.746 -9.652 -8.331 1.00 84.25 88 SER A N 1
ATOM 702 C CA . SER A 1 88 ? 18.196 -9.402 -8.302 1.00 84.25 88 SER A CA 1
ATOM 703 C C . SER A 1 88 ? 18.934 -9.916 -9.543 1.00 84.25 88 SER A C 1
ATOM 705 O O . SER A 1 88 ? 20.130 -9.674 -9.684 1.00 84.25 88 SER A O 1
ATOM 707 N N . SER A 1 89 ? 18.250 -10.623 -10.451 1.00 78.12 89 SER A N 1
ATOM 708 C CA . SER A 1 89 ? 18.832 -11.134 -11.697 1.00 78.12 89 SER A CA 1
ATOM 709 C C . SER A 1 89 ? 17.869 -10.999 -12.875 1.00 78.12 89 SER A C 1
ATOM 711 O O . SER A 1 89 ? 16.663 -11.205 -12.741 1.00 78.12 89 SER A O 1
ATOM 713 N N . SER A 1 90 ? 18.410 -10.693 -14.056 1.00 72.25 90 SER A N 1
ATOM 714 C CA . SER A 1 90 ? 17.633 -10.559 -15.295 1.00 72.25 90 SER A CA 1
ATOM 715 C C . SER A 1 90 ? 17.028 -11.885 -15.776 1.00 72.25 90 SER A C 1
ATOM 717 O O . SER A 1 90 ? 15.976 -11.901 -16.408 1.00 72.25 90 SER A O 1
ATOM 719 N N . GLU A 1 91 ? 17.630 -13.023 -15.440 1.00 67.69 91 GLU A N 1
ATOM 720 C CA . GLU A 1 91 ? 17.083 -14.349 -15.768 1.00 67.69 91 GLU A CA 1
ATOM 721 C C . GLU A 1 91 ? 15.726 -14.610 -15.087 1.00 67.69 91 GLU A C 1
ATOM 723 O O . GLU A 1 91 ? 14.899 -15.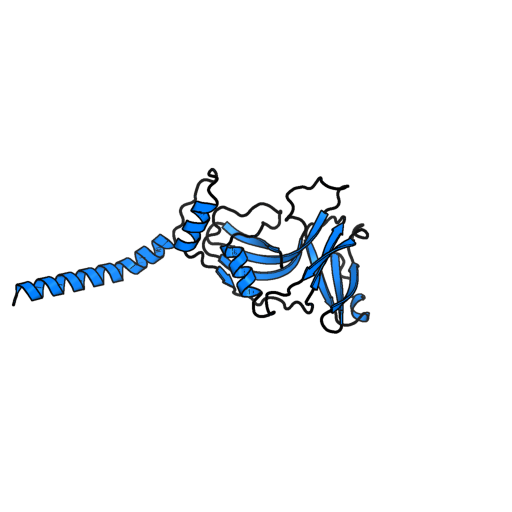363 -15.607 1.00 67.69 91 GLU A O 1
ATOM 728 N N . SER A 1 92 ? 15.456 -13.921 -13.972 1.00 64.50 92 SER A N 1
ATOM 729 C CA . SER A 1 92 ? 14.200 -14.016 -13.218 1.00 64.50 92 SER A CA 1
ATOM 730 C C . SER A 1 92 ? 13.008 -13.351 -13.925 1.00 64.50 92 SER A C 1
ATOM 732 O O . SER A 1 92 ? 11.864 -13.595 -13.545 1.00 64.50 92 SER A O 1
ATOM 734 N N . TYR A 1 93 ? 13.239 -12.569 -14.989 1.00 62.12 93 TYR A N 1
ATOM 735 C CA . TYR A 1 93 ? 12.169 -11.972 -15.802 1.00 62.12 93 TYR A CA 1
ATOM 736 C C . TYR A 1 93 ? 11.344 -13.001 -16.591 1.00 62.12 93 TYR A C 1
ATOM 738 O O . TYR A 1 93 ? 10.261 -12.677 -17.069 1.00 62.12 93 TYR A O 1
ATOM 746 N N . ASN A 1 94 ? 11.822 -14.242 -16.737 1.00 57.28 94 ASN A N 1
ATOM 747 C CA . ASN A 1 94 ? 11.102 -15.291 -17.467 1.00 57.28 94 ASN A CA 1
ATOM 748 C C . ASN A 1 94 ? 9.858 -15.820 -16.730 1.00 57.28 94 ASN A C 1
ATOM 750 O O . ASN A 1 94 ? 9.148 -16.678 -17.264 1.00 57.28 94 ASN A O 1
ATOM 754 N N . ASN A 1 95 ? 9.580 -15.326 -15.519 1.00 56.00 95 ASN A N 1
ATOM 755 C CA . ASN A 1 95 ? 8.373 -15.677 -14.788 1.00 56.00 95 ASN A CA 1
ATOM 756 C C . ASN A 1 95 ? 7.175 -14.906 -15.376 1.00 56.00 95 ASN A C 1
ATOM 758 O O . ASN A 1 95 ? 7.054 -13.694 -15.234 1.00 56.00 95 ASN A O 1
ATOM 762 N N . ARG A 1 96 ? 6.320 -15.623 -16.114 1.00 54.06 96 ARG A N 1
ATOM 763 C CA . ARG A 1 96 ? 5.258 -15.104 -16.999 1.00 54.06 96 ARG A CA 1
ATOM 764 C C . ARG A 1 96 ? 4.028 -14.547 -16.268 1.00 54.06 96 ARG A C 1
ATOM 766 O O . ARG A 1 96 ? 2.918 -14.664 -16.786 1.00 54.06 96 ARG A O 1
ATOM 773 N N . SER A 1 97 ? 4.175 -13.983 -15.074 1.00 58.44 97 SER A N 1
ATOM 774 C CA . SER A 1 97 ? 3.032 -13.400 -14.370 1.00 58.44 97 SER A CA 1
ATOM 775 C C . SER A 1 97 ? 2.666 -12.085 -15.057 1.00 58.44 97 SER A C 1
ATOM 777 O O . SER A 1 97 ? 3.358 -11.077 -14.944 1.00 58.44 97 SER A O 1
ATOM 779 N N . THR A 1 98 ? 1.613 -12.121 -15.865 1.00 64.12 98 THR A N 1
ATOM 780 C CA . THR A 1 98 ? 1.064 -10.941 -16.530 1.00 64.12 98 THR A CA 1
ATOM 781 C C . THR A 1 98 ? 0.329 -10.067 -15.510 1.00 64.12 98 THR A C 1
ATOM 783 O O . THR A 1 98 ? -0.439 -10.589 -14.704 1.00 64.12 98 THR A O 1
ATOM 786 N N . GLY A 1 99 ? 0.517 -8.750 -15.566 1.00 66.94 99 GLY A N 1
ATOM 787 C CA . GLY A 1 99 ? -0.114 -7.758 -14.689 1.00 66.94 99 GLY A CA 1
ATOM 788 C C . GLY A 1 99 ? 0.800 -7.129 -13.628 1.00 66.94 99 GLY A C 1
ATOM 789 O O . GLY A 1 99 ? 0.283 -6.512 -12.696 1.00 66.94 99 GLY A O 1
ATOM 790 N N . GLU A 1 100 ? 2.128 -7.257 -13.741 1.00 80.38 100 GLU A N 1
ATOM 791 C CA . GLU A 1 100 ? 3.073 -6.762 -12.725 1.00 80.38 100 GLU A CA 1
ATOM 792 C C . GLU A 1 100 ? 4.174 -5.854 -13.296 1.00 80.38 100 GLU A C 1
ATOM 794 O O . GLU A 1 100 ? 4.546 -5.934 -14.473 1.00 80.38 100 GLU A O 1
ATOM 799 N N . ILE A 1 101 ? 4.712 -4.995 -12.427 1.00 86.25 101 ILE A N 1
ATOM 800 C CA . ILE A 1 101 ? 5.930 -4.216 -12.655 1.00 86.25 101 ILE A CA 1
ATOM 801 C C . ILE A 1 101 ? 7.099 -4.960 -12.011 1.00 86.25 101 ILE A C 1
ATOM 803 O O . ILE A 1 101 ? 7.065 -5.269 -10.818 1.00 86.25 101 ILE A O 1
ATOM 807 N N . TYR A 1 102 ? 8.150 -5.201 -12.787 1.00 87.12 102 TYR A N 1
ATOM 808 C CA . TYR A 1 102 ? 9.387 -5.808 -12.318 1.00 87.12 102 TYR A CA 1
ATOM 809 C C . TYR A 1 102 ? 10.495 -4.770 -12.226 1.00 87.12 102 TYR A C 1
ATOM 811 O O . TYR A 1 102 ? 10.760 -4.054 -13.191 1.00 87.12 102 TYR A O 1
ATOM 819 N N . PHE A 1 103 ? 11.185 -4.743 -11.091 1.00 88.88 103 PHE A N 1
ATOM 820 C CA . PHE A 1 103 ? 12.390 -3.945 -10.897 1.00 88.88 103 PHE A CA 1
ATOM 821 C C . PHE A 1 103 ? 13.591 -4.860 -10.714 1.00 88.88 103 PHE A C 1
ATOM 823 O O . PHE A 1 103 ? 13.646 -5.617 -9.744 1.00 88.88 103 PHE A O 1
ATOM 830 N N . LEU A 1 104 ? 14.568 -4.759 -11.614 1.00 88.00 104 LEU A N 1
ATOM 831 C CA . LEU A 1 104 ? 15.895 -5.307 -11.378 1.00 88.00 104 LEU A CA 1
ATOM 832 C C . LEU A 1 104 ? 16.646 -4.373 -10.440 1.00 88.00 104 LEU A C 1
ATOM 834 O O . LEU A 1 104 ? 16.888 -3.211 -10.768 1.00 88.00 104 LEU A O 1
ATOM 838 N N . VAL A 1 105 ? 17.023 -4.899 -9.283 1.00 87.94 105 VAL A N 1
ATOM 839 C CA . VAL A 1 105 ? 17.677 -4.145 -8.221 1.00 87.94 105 VAL A CA 1
ATOM 840 C C . VAL A 1 105 ? 19.138 -4.547 -8.128 1.00 87.94 105 VAL A C 1
ATOM 842 O O . VAL A 1 105 ? 19.462 -5.721 -7.962 1.00 87.94 105 VAL A O 1
ATOM 845 N N . THR A 1 106 ? 20.020 -3.553 -8.199 1.00 85.25 106 THR A N 1
ATOM 846 C CA . THR A 1 106 ? 21.463 -3.707 -7.988 1.00 85.25 106 THR A CA 1
ATOM 847 C C . THR A 1 106 ? 21.911 -2.648 -6.988 1.00 85.25 106 THR A C 1
ATOM 849 O O . THR A 1 106 ? 21.596 -1.479 -7.164 1.00 85.25 106 THR A O 1
ATOM 852 N N . ASN A 1 107 ? 22.636 -3.034 -5.933 1.00 85.38 107 ASN A N 1
ATOM 853 C CA . ASN A 1 107 ? 23.176 -2.101 -4.928 1.00 85.38 107 ASN A CA 1
ATOM 854 C C . ASN A 1 107 ? 22.136 -1.131 -4.321 1.00 85.38 107 ASN A C 1
ATOM 856 O O . ASN A 1 107 ? 22.425 0.043 -4.115 1.00 85.38 107 ASN A O 1
ATOM 860 N N . ASN A 1 108 ? 20.934 -1.623 -4.008 1.00 83.56 108 ASN A N 1
ATOM 861 C CA . ASN A 1 108 ? 19.806 -0.844 -3.472 1.00 83.56 108 ASN A CA 1
ATOM 862 C C . ASN A 1 108 ? 19.238 0.237 -4.417 1.00 83.56 108 ASN A C 1
ATOM 864 O O . ASN A 1 108 ? 18.531 1.151 -3.977 1.00 83.56 108 ASN A O 1
ATOM 868 N N . GLU A 1 109 ? 19.521 0.124 -5.713 1.00 85.12 109 GLU A N 1
ATOM 869 C CA . GLU A 1 109 ? 19.031 1.009 -6.768 1.00 85.12 109 GLU A CA 1
ATOM 870 C C . GLU A 1 109 ? 18.340 0.208 -7.875 1.00 85.12 109 GLU A C 1
ATOM 872 O O . GLU A 1 109 ? 18.598 -0.983 -8.071 1.00 85.12 109 GLU A O 1
ATOM 877 N N . ILE A 1 110 ? 17.446 0.871 -8.608 1.00 87.12 110 ILE A N 1
ATOM 878 C CA . ILE A 1 110 ? 16.763 0.281 -9.761 1.00 87.12 110 ILE A CA 1
ATOM 879 C C . ILE A 1 110 ? 17.714 0.349 -10.955 1.00 87.12 110 ILE A C 1
ATOM 881 O O . ILE A 1 110 ? 17.993 1.429 -11.467 1.00 87.12 110 ILE A O 1
ATOM 885 N N . ALA A 1 111 ? 18.191 -0.808 -11.404 1.00 86.31 111 ALA A N 1
ATOM 886 C CA . ALA A 1 111 ? 19.019 -0.926 -12.598 1.00 86.31 111 ALA A CA 1
ATOM 887 C C . ALA A 1 111 ? 18.171 -0.952 -13.879 1.00 86.31 111 ALA A C 1
ATOM 889 O O . ALA A 1 111 ? 18.551 -0.374 -14.893 1.00 86.31 111 ALA A O 1
ATOM 890 N N . GLU A 1 112 ? 17.016 -1.620 -13.839 1.00 84.50 112 GLU A N 1
ATOM 891 C CA . GLU A 1 112 ? 16.097 -1.742 -14.972 1.00 84.50 112 GLU A CA 1
ATOM 892 C C . GLU A 1 112 ? 14.663 -1.920 -14.452 1.00 84.50 112 GLU A C 1
ATOM 894 O O . GLU A 1 112 ? 14.446 -2.561 -13.421 1.00 84.50 112 GLU A O 1
ATOM 899 N N . SER A 1 113 ? 13.678 -1.376 -15.170 1.00 83.25 113 SER A N 1
ATOM 900 C CA . SER A 1 113 ? 12.253 -1.626 -14.930 1.00 83.25 113 SER A CA 1
ATOM 901 C C . SER A 1 113 ? 11.615 -2.288 -16.145 1.00 83.25 113 SER A C 1
ATOM 903 O O . SER A 1 113 ? 11.796 -1.808 -17.265 1.00 83.25 113 SER A O 1
ATOM 905 N N . ARG A 1 114 ? 10.824 -3.343 -15.938 1.00 81.94 114 ARG A N 1
ATOM 906 C CA . ARG A 1 114 ? 10.031 -3.984 -16.994 1.00 81.94 114 ARG A CA 1
ATOM 907 C C . ARG A 1 114 ? 8.564 -4.051 -16.610 1.00 81.94 114 ARG A C 1
ATOM 909 O O . ARG A 1 114 ? 8.219 -4.472 -15.510 1.00 81.94 114 ARG A O 1
ATOM 916 N N . PHE A 1 115 ? 7.705 -3.692 -17.552 1.00 81.31 115 PHE A N 1
ATOM 917 C CA . PHE A 1 115 ? 6.257 -3.738 -17.391 1.00 81.31 115 PHE A CA 1
ATOM 918 C C . PHE A 1 115 ? 5.733 -4.958 -18.134 1.00 81.31 115 PHE A C 1
ATOM 920 O O . PHE A 1 115 ? 5.758 -4.992 -19.362 1.00 81.31 115 PHE A O 1
ATOM 927 N N . ASN A 1 116 ? 5.275 -5.969 -17.402 1.00 76.62 116 ASN A N 1
ATOM 928 C CA . ASN A 1 116 ? 4.635 -7.135 -18.001 1.00 76.62 116 ASN A CA 1
ATOM 929 C C . ASN A 1 116 ? 3.119 -6.996 -17.850 1.00 76.62 116 ASN A C 1
ATOM 931 O O . ASN A 1 116 ? 2.495 -7.766 -17.129 1.00 76.62 116 ASN A O 1
ATOM 935 N N . LEU A 1 117 ? 2.533 -5.953 -18.436 1.00 72.50 117 LEU A N 1
ATOM 936 C CA . LEU A 1 117 ? 1.114 -5.618 -18.285 1.00 72.50 117 LEU A CA 1
ATOM 937 C C . LEU A 1 117 ? 0.310 -6.176 -19.474 1.00 72.50 117 LEU A C 1
ATOM 939 O O . LEU A 1 117 ? 0.805 -6.208 -20.596 1.00 72.50 117 LEU A O 1
ATOM 943 N N . THR A 1 118 ? -0.909 -6.667 -19.220 1.00 61.72 118 THR A N 1
ATOM 944 C CA . THR A 1 118 ? -1.748 -7.375 -20.213 1.00 61.72 118 THR A CA 1
ATOM 945 C C . THR A 1 118 ? -2.304 -6.486 -21.321 1.00 61.72 118 THR A C 1
ATOM 947 O O . THR A 1 118 ? -2.631 -6.994 -22.387 1.00 61.72 118 THR A O 1
ATOM 950 N N . ASP A 1 119 ? -2.392 -5.182 -21.078 1.00 54.72 119 ASP A N 1
ATOM 951 C CA . ASP A 1 119 ? -2.926 -4.186 -22.005 1.00 54.72 119 ASP A CA 1
ATOM 952 C C . ASP A 1 119 ? -1.894 -3.076 -22.207 1.00 54.72 119 ASP A C 1
ATOM 954 O O . ASP A 1 119 ? -0.955 -2.986 -21.422 1.00 54.72 119 ASP A O 1
ATOM 958 N N . SER A 1 120 ? -2.094 -2.249 -23.240 1.00 52.31 120 SER A N 1
ATOM 959 C CA . SER A 1 120 ? -1.316 -1.096 -23.740 1.00 52.31 120 SER A CA 1
ATOM 960 C C . SER A 1 120 ? -0.846 -0.060 -22.695 1.00 52.31 120 SER A C 1
ATOM 962 O O . SER A 1 120 ? -1.092 1.136 -22.820 1.00 52.31 120 SER A O 1
ATOM 964 N N . ALA A 1 121 ? -0.162 -0.516 -21.656 1.00 54.41 121 ALA A N 1
ATOM 965 C CA . ALA A 1 121 ? 0.477 0.241 -20.593 1.00 54.41 121 ALA A CA 1
ATOM 966 C C . ALA A 1 121 ? 1.961 0.486 -20.892 1.00 54.41 121 ALA A C 1
ATOM 968 O O . ALA A 1 121 ? 2.738 0.848 -20.013 1.00 54.41 121 ALA A O 1
ATOM 969 N N . THR A 1 122 ? 2.333 0.323 -22.164 1.00 57.66 122 THR A N 1
ATOM 970 C CA . THR A 1 122 ? 3.596 0.764 -22.762 1.00 57.66 122 THR A CA 1
ATOM 971 C C . THR A 1 122 ? 3.848 2.263 -22.596 1.00 57.66 122 THR A C 1
ATOM 973 O O . THR A 1 122 ? 4.973 2.698 -22.804 1.00 57.66 122 THR A O 1
ATOM 976 N N . ASP A 1 123 ? 2.835 3.025 -22.177 1.00 66.19 123 ASP A N 1
ATOM 977 C CA . ASP A 1 123 ? 2.893 4.474 -21.984 1.00 66.19 123 ASP A CA 1
ATOM 978 C C . ASP A 1 123 ? 3.196 4.876 -20.526 1.00 66.19 123 ASP A C 1
ATOM 980 O O . ASP A 1 123 ? 3.005 6.036 -20.175 1.00 66.19 123 ASP A O 1
ATOM 984 N N . LEU A 1 124 ? 3.575 3.942 -19.636 1.00 80.44 124 LEU A N 1
ATOM 985 C CA . LEU A 1 124 ? 3.978 4.293 -18.267 1.00 80.44 124 LEU A CA 1
ATOM 986 C C . LEU A 1 124 ? 5.359 4.950 -18.273 1.00 80.44 124 LEU A C 1
ATOM 988 O O . LEU A 1 124 ? 6.392 4.280 -18.270 1.00 80.44 124 LEU A O 1
ATOM 992 N N . GLU A 1 125 ? 5.366 6.275 -18.222 1.00 86.00 125 GLU A N 1
ATOM 993 C CA . GLU A 1 125 ? 6.582 7.074 -18.190 1.00 86.00 125 GLU A CA 1
ATOM 994 C C . GLU A 1 125 ? 6.871 7.569 -16.767 1.00 86.00 125 GLU A C 1
ATOM 996 O O . GLU A 1 125 ? 5.960 8.019 -16.062 1.00 86.00 125 GLU A O 1
ATOM 1001 N N . PRO A 1 126 ? 8.123 7.467 -16.288 1.00 87.94 126 PRO A N 1
ATOM 1002 C CA . PRO A 1 126 ? 8.495 8.013 -14.993 1.00 87.94 126 PRO A CA 1
ATOM 1003 C C . PRO A 1 126 ? 8.497 9.545 -15.062 1.00 87.94 126 PRO A C 1
ATOM 1005 O O . PRO A 1 126 ? 9.269 10.137 -15.812 1.00 87.94 126 PRO A O 1
ATOM 1008 N N . ILE A 1 127 ? 7.668 10.193 -14.244 1.00 89.56 127 ILE A N 1
ATOM 1009 C CA . ILE A 1 127 ? 7.536 11.662 -14.220 1.00 89.56 127 ILE A CA 1
ATOM 1010 C C . ILE A 1 127 ? 8.207 12.312 -13.008 1.00 89.56 127 ILE A C 1
ATOM 1012 O O . ILE A 1 127 ? 8.517 13.502 -13.013 1.00 89.56 127 ILE A O 1
ATOM 1016 N N . GLN A 1 128 ? 8.428 11.540 -11.948 1.00 87.62 128 GLN A N 1
ATOM 1017 C CA . GLN A 1 128 ? 9.033 12.006 -10.707 1.00 87.62 128 GLN A CA 1
ATOM 1018 C C . GLN A 1 128 ? 9.732 10.839 -10.017 1.00 87.62 128 GLN A C 1
ATOM 1020 O O . GLN A 1 128 ? 9.298 9.699 -10.140 1.00 87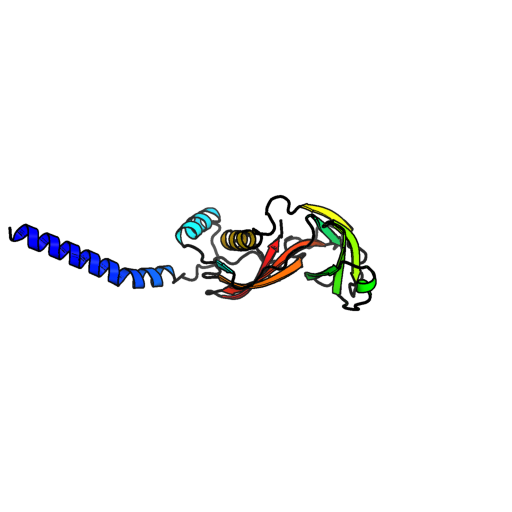.62 128 GLN A O 1
ATOM 1025 N N . ILE A 1 129 ? 10.783 11.121 -9.252 1.00 86.31 129 ILE A N 1
ATOM 1026 C CA . ILE A 1 129 ? 11.369 10.152 -8.326 1.00 86.31 129 ILE A CA 1
ATOM 1027 C C . ILE A 1 129 ? 10.878 10.468 -6.914 1.00 86.31 129 ILE A C 1
ATOM 1029 O O . ILE A 1 129 ? 11.130 11.552 -6.385 1.00 86.31 129 ILE A O 1
ATOM 1033 N N . ALA A 1 130 ? 10.170 9.517 -6.311 1.00 83.12 130 ALA A N 1
ATOM 1034 C CA . ALA A 1 130 ? 9.831 9.532 -4.900 1.00 83.12 130 ALA A CA 1
ATOM 1035 C C . ALA A 1 130 ? 11.000 8.942 -4.103 1.00 83.12 130 ALA A C 1
ATOM 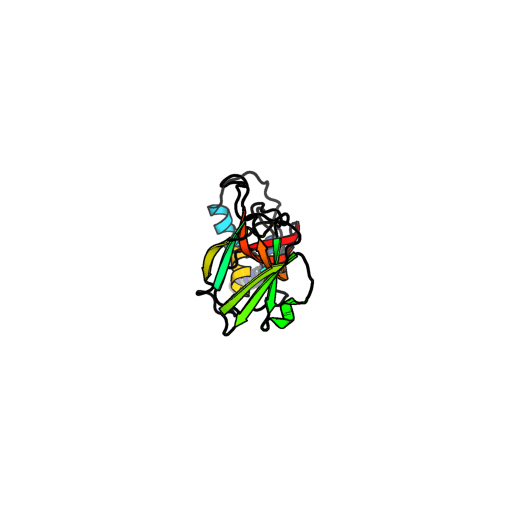1037 O O . ALA A 1 130 ? 11.439 7.815 -4.336 1.00 83.12 130 ALA A O 1
ATOM 1038 N N . SER A 1 131 ? 11.519 9.731 -3.169 1.00 78.94 131 SER A N 1
ATOM 1039 C CA . SER A 1 131 ? 12.610 9.335 -2.287 1.00 78.94 131 SER A CA 1
ATOM 1040 C C . SER A 1 131 ? 12.051 8.948 -0.925 1.00 78.94 131 SER A C 1
ATOM 1042 O O . SER A 1 131 ? 11.320 9.728 -0.319 1.00 78.94 131 SER A O 1
ATOM 1044 N N . PHE A 1 132 ? 12.445 7.786 -0.407 1.00 70.44 132 PHE A N 1
ATOM 1045 C CA . PHE A 1 132 ? 12.060 7.323 0.932 1.00 70.44 132 PHE A CA 1
ATOM 1046 C C . PHE A 1 132 ? 12.978 7.885 2.039 1.00 70.44 132 PHE A C 1
ATOM 1048 O O . PHE A 1 132 ? 12.992 7.378 3.159 1.00 70.44 132 PHE A O 1
ATOM 1055 N N . GLN A 1 133 ? 13.756 8.937 1.739 1.00 51.22 133 GLN A N 1
ATOM 1056 C CA . GLN A 1 133 ? 14.897 9.448 2.523 1.00 51.22 133 GLN A CA 1
ATOM 1057 C C . GLN A 1 133 ? 14.615 9.932 3.961 1.00 51.22 133 GLN A C 1
ATOM 1059 O O . GLN A 1 133 ? 15.541 10.399 4.620 1.00 51.22 133 GLN A O 1
ATOM 1064 N N . THR A 1 134 ? 13.405 9.809 4.501 1.00 44.25 134 THR A N 1
ATOM 1065 C CA . THR A 1 134 ? 13.090 10.260 5.871 1.00 44.25 134 THR A CA 1
ATOM 1066 C C . THR A 1 134 ? 12.557 9.192 6.812 1.00 44.25 134 THR A C 1
ATOM 1068 O O . THR A 1 134 ? 12.296 9.503 7.972 1.00 44.25 134 THR A O 1
ATOM 1071 N N . MET A 1 135 ? 12.477 7.931 6.400 1.00 49.06 135 MET A N 1
ATOM 1072 C CA . MET A 1 135 ? 12.135 6.840 7.309 1.00 49.06 135 MET A CA 1
ATOM 1073 C C . MET A 1 135 ? 13.134 5.725 7.097 1.00 49.06 135 MET A C 1
ATOM 1075 O O . MET A 1 135 ? 13.118 5.053 6.072 1.00 49.06 135 MET A O 1
ATOM 1079 N N . GLY A 1 136 ? 14.038 5.533 8.063 1.00 47.50 136 GLY A N 1
ATOM 1080 C CA . GLY A 1 136 ? 14.839 4.313 8.080 1.00 47.50 136 GLY A CA 1
ATOM 1081 C C . GLY A 1 136 ? 13.896 3.124 7.907 1.00 47.50 136 GLY A C 1
ATOM 1082 O O . GLY A 1 136 ? 12.805 3.148 8.463 1.00 47.50 136 GLY A O 1
ATOM 1083 N N . PHE A 1 137 ? 14.286 2.109 7.139 1.00 45.88 137 PHE A N 1
ATOM 1084 C CA . PHE A 1 137 ? 13.449 0.946 6.800 1.00 45.88 137 PHE A CA 1
ATOM 1085 C C . PHE A 1 137 ? 12.723 0.292 8.004 1.00 45.88 137 PHE A C 1
ATOM 1087 O O . PHE A 1 137 ? 11.699 -0.362 7.830 1.00 45.88 137 PHE A O 1
ATOM 1094 N N . ASN A 1 138 ? 13.189 0.548 9.233 1.00 48.28 138 ASN A N 1
ATOM 1095 C CA . ASN A 1 138 ? 12.543 0.206 10.507 1.00 48.28 138 ASN A CA 1
ATOM 1096 C C . ASN A 1 138 ? 11.340 1.090 10.920 1.00 48.28 138 ASN A C 1
ATOM 1098 O O . ASN A 1 138 ? 10.789 0.891 12.003 1.00 48.28 138 ASN A O 1
ATOM 1102 N N . ASP A 1 139 ? 10.938 2.077 10.120 1.00 70.31 139 ASP A N 1
ATOM 1103 C CA . ASP A 1 139 ? 9.896 3.052 10.467 1.00 70.31 139 ASP A CA 1
ATOM 1104 C C . ASP A 1 139 ? 8.667 2.985 9.553 1.00 70.31 139 ASP A C 1
ATOM 1106 O O . ASP A 1 139 ? 7.663 3.625 9.852 1.00 70.31 139 ASP A O 1
ATOM 1110 N N . SER A 1 140 ? 8.674 2.143 8.510 1.00 76.62 140 SER A N 1
ATOM 1111 C CA . SER A 1 140 ? 7.523 1.950 7.610 1.00 76.62 140 SER A CA 1
ATOM 1112 C C . SER A 1 140 ? 6.250 1.558 8.367 1.00 76.62 140 SER A C 1
ATOM 1114 O O . SER A 1 140 ? 5.160 2.024 8.046 1.00 76.62 140 SER A O 1
ATOM 1116 N N . GLY A 1 141 ? 6.371 0.762 9.435 1.00 83.75 141 GLY A N 1
ATOM 1117 C CA . GLY A 1 141 ? 5.221 0.410 10.274 1.00 83.75 141 GLY A CA 1
ATOM 1118 C C . GLY A 1 141 ? 4.697 1.556 11.104 1.00 83.75 141 GLY A C 1
ATOM 1119 O O . GLY A 1 141 ? 3.484 1.755 11.176 1.00 83.75 141 GLY A O 1
ATOM 1120 N N . LYS A 1 142 ? 5.591 2.371 11.667 1.00 85.06 142 LYS A N 1
ATOM 1121 C CA . LYS A 1 142 ? 5.167 3.576 12.380 1.00 85.06 142 LYS A CA 1
ATOM 1122 C C . LYS A 1 142 ? 4.556 4.584 11.419 1.00 85.06 142 LYS A C 1
ATOM 1124 O O . LYS A 1 142 ? 3.556 5.201 11.770 1.00 85.06 142 LYS A O 1
ATOM 1129 N N . TYR A 1 143 ? 5.096 4.696 10.209 1.00 86.69 143 TYR A N 1
ATOM 1130 C CA . TYR A 1 143 ? 4.537 5.521 9.152 1.00 86.69 143 TYR A CA 1
ATOM 1131 C C . TYR A 1 143 ? 3.123 5.094 8.788 1.00 86.69 143 TYR A C 1
ATOM 1133 O O . TYR A 1 143 ? 2.220 5.917 8.886 1.00 86.69 143 TYR A O 1
ATOM 1141 N N . ILE A 1 144 ? 2.903 3.821 8.441 1.00 89.50 144 ILE A N 1
ATOM 1142 C CA . ILE A 1 144 ? 1.571 3.303 8.101 1.00 89.50 144 ILE A CA 1
ATOM 1143 C C . ILE A 1 144 ? 0.596 3.577 9.249 1.00 89.50 144 ILE A C 1
ATOM 1145 O O . ILE A 1 144 ? -0.460 4.169 9.031 1.00 89.50 144 ILE A O 1
ATOM 1149 N N . ILE A 1 145 ? 0.978 3.238 10.485 1.00 87.62 145 ILE A N 1
ATOM 1150 C CA . ILE A 1 145 ? 0.174 3.520 11.681 1.00 87.62 145 ILE A CA 1
ATOM 1151 C C . ILE A 1 145 ? -0.161 5.014 11.778 1.00 87.62 145 ILE A C 1
ATOM 1153 O O . ILE A 1 145 ? -1.309 5.378 12.045 1.00 87.62 145 ILE A O 1
ATOM 1157 N N . GLN A 1 146 ? 0.816 5.891 11.550 1.00 86.31 146 GLN A N 1
ATOM 1158 C CA . GLN A 1 146 ? 0.628 7.333 11.629 1.00 86.31 146 GLN A CA 1
ATOM 1159 C C . GLN A 1 146 ? -0.269 7.863 10.506 1.00 86.31 146 GLN A C 1
ATOM 1161 O O . GLN A 1 146 ? -1.138 8.689 10.780 1.00 86.31 146 GLN A O 1
ATOM 1166 N N . GLN A 1 147 ? -0.119 7.381 9.269 1.00 87.88 147 GLN A N 1
ATOM 1167 C CA . GLN A 1 147 ? -0.989 7.760 8.154 1.00 87.88 147 GLN A CA 1
ATOM 1168 C C . GLN A 1 147 ? -2.430 7.317 8.414 1.00 87.88 147 GLN A C 1
ATOM 1170 O O . GLN A 1 147 ? -3.353 8.104 8.212 1.00 87.88 147 GLN A O 1
ATOM 1175 N N . VAL A 1 148 ? -2.637 6.115 8.961 1.00 87.38 148 VAL A N 1
ATOM 1176 C CA . VAL A 1 148 ? -3.967 5.633 9.354 1.00 87.38 148 VAL A CA 1
ATOM 1177 C C . VAL A 1 148 ? -4.577 6.509 10.455 1.00 87.38 148 VAL A C 1
ATOM 1179 O O . VAL A 1 148 ? -5.717 6.953 10.318 1.00 87.38 148 VAL A O 1
ATOM 1182 N N . ARG A 1 149 ? -3.821 6.840 11.510 1.00 83.75 149 ARG A N 1
ATOM 1183 C CA . ARG A 1 149 ? -4.279 7.748 12.586 1.00 83.75 149 ARG A CA 1
ATOM 1184 C C . ARG A 1 149 ? -4.598 9.154 12.080 1.00 83.75 149 ARG A C 1
ATOM 1186 O O . ARG A 1 149 ? -5.571 9.770 12.509 1.00 83.75 149 ARG A O 1
ATOM 1193 N N . ASN A 1 150 ? -3.789 9.655 11.150 1.00 81.94 150 ASN A N 1
ATOM 1194 C CA . ASN A 1 150 ? -3.986 10.955 10.514 1.00 81.94 150 ASN A CA 1
ATOM 1195 C C . ASN A 1 150 ? -5.100 10.937 9.459 1.00 81.94 150 ASN A C 1
ATOM 1197 O O . ASN A 1 150 ? -5.504 12.004 8.998 1.00 81.94 150 ASN A O 1
ATOM 1201 N N . ARG A 1 151 ? -5.610 9.749 9.105 1.00 80.19 151 ARG A N 1
ATOM 1202 C CA . ARG A 1 151 ? -6.586 9.526 8.032 1.00 80.19 151 ARG A CA 1
ATOM 1203 C C . ARG A 1 151 ? -6.074 9.978 6.667 1.00 80.19 151 ARG A C 1
ATOM 1205 O O . ARG A 1 151 ? -6.815 10.502 5.847 1.00 80.19 151 ARG A O 1
ATOM 1212 N N . ASN A 1 152 ? -4.788 9.776 6.434 1.00 85.81 152 ASN A N 1
ATOM 1213 C CA . ASN A 1 152 ? -4.118 10.048 5.172 1.00 85.81 152 ASN A CA 1
ATOM 1214 C C . ASN A 1 152 ? -4.096 8.774 4.320 1.00 85.81 152 ASN A C 1
ATOM 1216 O O . ASN A 1 152 ? -3.046 8.206 4.028 1.00 85.81 152 ASN A O 1
ATOM 1220 N N . PHE A 1 153 ? -5.282 8.295 3.970 1.00 89.31 153 PHE A N 1
ATOM 1221 C CA . PHE A 1 153 ? -5.477 7.133 3.116 1.00 89.31 153 PHE A CA 1
ATOM 1222 C C . PHE A 1 153 ? -6.742 7.319 2.288 1.00 89.31 153 PHE A C 1
ATOM 1224 O O . PHE A 1 153 ? -7.609 8.123 2.633 1.00 89.31 153 PHE A O 1
ATOM 1231 N N . VAL A 1 154 ? -6.859 6.544 1.221 1.00 89.38 154 VAL A N 1
ATOM 1232 C CA . VAL A 1 154 ? -8.096 6.397 0.447 1.00 89.38 154 VAL A CA 1
ATOM 1233 C C . VAL A 1 154 ? -8.518 4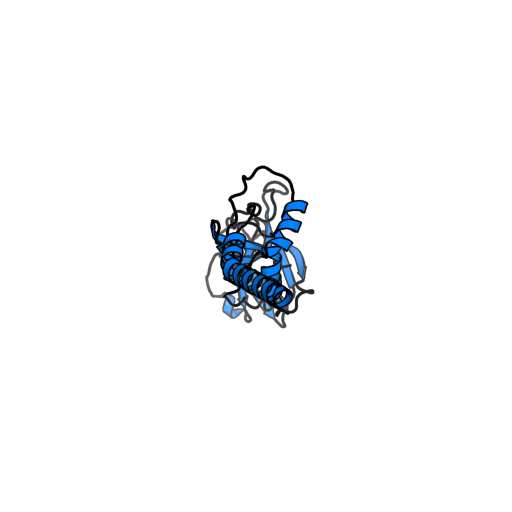.933 0.438 1.00 89.38 154 VAL A C 1
ATOM 1235 O O . VAL A 1 154 ? -7.733 4.047 0.774 1.00 89.38 154 VAL A O 1
ATOM 1238 N N . THR A 1 155 ? -9.766 4.660 0.077 1.00 88.12 155 THR A N 1
ATOM 1239 C CA . THR A 1 155 ? -10.215 3.276 -0.162 1.00 88.12 155 THR A CA 1
ATOM 1240 C C . THR A 1 155 ? -9.575 2.709 -1.434 1.00 88.12 155 THR A C 1
ATOM 1242 O O . THR A 1 155 ? -9.062 3.458 -2.266 1.00 88.12 155 THR A O 1
ATOM 1245 N N . GLN A 1 156 ? -9.690 1.400 -1.674 1.00 87.12 156 GLN A N 1
ATOM 1246 C CA . GLN A 1 156 ? -9.267 0.786 -2.945 1.00 87.12 156 GLN A CA 1
ATOM 1247 C C . GLN A 1 156 ? -9.920 1.418 -4.195 1.00 87.12 156 GLN A C 1
ATOM 1249 O O . GLN A 1 156 ? -9.382 1.312 -5.295 1.00 87.12 156 GLN A O 1
ATOM 1254 N N . LYS A 1 157 ? -11.068 2.094 -4.045 1.00 84.00 157 LYS A N 1
ATOM 1255 C CA . LYS A 1 157 ? -11.749 2.819 -5.131 1.00 84.00 157 LYS A CA 1
ATOM 1256 C C . LYS A 1 157 ? -11.286 4.274 -5.289 1.00 84.00 157 LYS A C 1
ATOM 1258 O O . LYS A 1 157 ? -11.791 4.963 -6.163 1.00 84.00 157 LYS A O 1
ATOM 1263 N N . GLY A 1 158 ? -10.375 4.752 -4.440 1.00 80.75 158 GLY A N 1
ATOM 1264 C CA . GLY A 1 158 ? -9.919 6.145 -4.428 1.00 80.75 158 GLY A CA 1
ATOM 1265 C C . GLY A 1 158 ? -10.833 7.109 -3.665 1.00 80.75 158 GLY A C 1
ATOM 1266 O O . GLY A 1 158 ? -10.594 8.313 -3.642 1.00 80.75 158 GLY A O 1
ATOM 1267 N N . ASN A 1 159 ? -11.876 6.602 -3.001 1.00 81.94 159 ASN A N 1
ATOM 1268 C CA . ASN A 1 159 ? -12.766 7.450 -2.210 1.00 81.94 159 ASN A CA 1
ATOM 1269 C C . ASN A 1 159 ? -12.057 7.971 -0.955 1.00 81.94 159 ASN A C 1
ATOM 1271 O O . ASN A 1 159 ? -11.289 7.237 -0.321 1.00 81.94 159 ASN A O 1
ATOM 1275 N N . LEU A 1 160 ? -12.380 9.215 -0.589 1.00 73.19 160 LEU A N 1
ATOM 1276 C CA . LEU A 1 160 ? -11.905 9.867 0.628 1.00 73.19 160 LEU A CA 1
ATOM 1277 C C . LEU A 1 160 ? -12.248 9.051 1.890 1.00 73.19 160 LEU A C 1
ATOM 1279 O O . LEU A 1 160 ? -13.241 8.318 1.911 1.00 73.19 160 LEU A O 1
ATOM 1283 N N . PRO A 1 161 ? -11.430 9.175 2.946 1.00 64.06 161 PRO A N 1
ATOM 1284 C CA . PRO A 1 161 ? -11.549 8.356 4.144 1.00 64.06 161 PRO A CA 1
ATOM 1285 C C . PRO A 1 161 ? -12.858 8.619 4.899 1.00 64.06 161 PRO A C 1
ATOM 1287 O O . PRO A 1 161 ? -13.279 9.764 5.077 1.00 64.06 161 PRO A O 1
ATOM 1290 N N . MET A 1 162 ? -13.466 7.540 5.400 1.00 65.88 162 MET A N 1
ATOM 1291 C CA . MET A 1 162 ? -14.678 7.574 6.224 1.00 65.88 162 MET A CA 1
ATOM 1292 C C . MET A 1 162 ? -14.447 8.283 7.572 1.00 65.88 162 MET A C 1
ATOM 1294 O O . MET A 1 162 ? -13.336 8.328 8.110 1.00 65.88 162 MET A O 1
ATOM 1298 N N . PHE A 1 163 ? -15.520 8.824 8.159 1.00 60.69 163 PHE A N 1
ATOM 1299 C CA . PHE A 1 163 ? -15.461 9.749 9.302 1.00 60.69 163 PHE A CA 1
ATOM 1300 C C . PHE A 1 163 ? -14.928 9.146 10.621 1.00 60.69 163 PHE A C 1
ATOM 1302 O O . PHE A 1 163 ? -14.572 9.909 11.522 1.00 60.69 163 PHE A O 1
ATOM 1309 N N . SER A 1 164 ? -14.821 7.815 10.748 1.00 70.81 164 SER A N 1
ATOM 1310 C CA . SER A 1 164 ? -14.033 7.113 11.781 1.00 70.81 164 SER A CA 1
ATOM 1311 C C . SER A 1 164 ? -14.067 5.600 11.546 1.00 70.81 164 SER A C 1
ATOM 1313 O O . SER A 1 164 ? -15.136 5.008 11.656 1.00 70.81 164 SER A O 1
ATOM 1315 N N . LEU A 1 165 ? -12.920 4.962 11.293 1.00 74.56 165 LEU A N 1
ATOM 1316 C CA . LEU A 1 165 ? -12.815 3.493 11.205 1.00 74.56 165 LEU A CA 1
ATOM 1317 C C . LEU A 1 165 ? -12.859 2.802 12.589 1.00 74.56 165 LEU A C 1
ATOM 1319 O O . LEU A 1 165 ? -12.870 1.580 12.677 1.00 74.56 165 LEU A O 1
ATOM 1323 N N . GLY A 1 166 ? -12.884 3.565 13.686 1.00 78.31 166 GLY A N 1
ATOM 1324 C CA . GLY A 1 166 ? -12.847 3.007 15.037 1.00 78.31 166 GLY A CA 1
ATOM 1325 C C . GLY A 1 166 ? -11.504 2.342 15.354 1.00 78.31 166 GLY A C 1
ATOM 1326 O O . GLY A 1 166 ? -10.445 2.892 15.038 1.00 78.31 166 GLY A O 1
ATOM 1327 N N . ARG A 1 167 ? -11.539 1.184 16.021 1.00 81.81 167 ARG A N 1
ATOM 1328 C CA . ARG A 1 167 ? -10.339 0.371 16.279 1.00 81.81 167 ARG A CA 1
ATOM 1329 C C . ARG A 1 167 ? -9.921 -0.321 14.993 1.00 81.81 167 ARG A C 1
ATOM 1331 O O . ARG A 1 167 ? -10.775 -0.879 14.314 1.00 81.81 167 ARG A O 1
ATOM 1338 N N . ILE A 1 168 ? -8.627 -0.295 14.702 1.00 86.69 168 ILE A N 1
ATOM 1339 C CA . ILE A 1 168 ? -8.069 -0.828 13.464 1.00 86.69 168 ILE A CA 1
ATOM 1340 C C . ILE A 1 168 ? -6.996 -1.848 13.807 1.00 86.69 168 ILE A C 1
ATOM 1342 O O . ILE A 1 168 ? -6.049 -1.539 14.534 1.00 86.69 168 ILE A O 1
ATOM 1346 N N . ARG A 1 169 ? -7.123 -3.035 13.230 1.00 90.56 169 ARG A N 1
ATOM 1347 C CA . ARG A 1 169 ? -6.109 -4.079 13.266 1.00 90.56 169 ARG A CA 1
ATOM 1348 C C . ARG A 1 169 ? -5.646 -4.347 11.844 1.00 90.56 169 ARG A C 1
ATOM 1350 O O . ARG A 1 169 ? -6.424 -4.811 11.022 1.00 90.56 169 ARG A O 1
ATOM 1357 N N . ILE A 1 170 ? -4.398 -4.017 11.540 1.00 91.94 170 ILE A N 1
ATOM 1358 C CA . ILE A 1 170 ? -3.814 -4.251 10.220 1.00 91.94 170 ILE A CA 1
ATOM 1359 C C . ILE A 1 170 ? -3.347 -5.701 10.152 1.00 91.94 170 ILE A C 1
ATOM 1361 O O . ILE A 1 170 ? -2.480 -6.102 10.928 1.00 91.94 170 ILE A O 1
ATOM 1365 N N . THR A 1 171 ? -3.908 -6.460 9.219 1.00 92.31 171 THR A N 1
ATOM 1366 C CA . THR A 1 171 ? -3.696 -7.908 9.090 1.00 92.31 171 THR A CA 1
ATOM 1367 C C . THR A 1 171 ? -2.829 -8.282 7.891 1.00 92.31 171 THR A C 1
ATOM 1369 O O . THR A 1 171 ? -2.205 -9.339 7.900 1.00 92.31 171 THR A O 1
ATOM 1372 N N . ASP A 1 172 ? -2.733 -7.418 6.878 1.00 95.12 172 ASP A N 1
ATOM 1373 C CA . ASP A 1 172 ? -1.882 -7.631 5.703 1.00 95.12 172 ASP A CA 1
ATOM 1374 C C . ASP A 1 172 ? -1.377 -6.294 5.144 1.00 95.12 172 ASP A C 1
ATOM 1376 O O . ASP A 1 172 ? -2.113 -5.302 5.116 1.00 95.12 172 ASP A O 1
ATOM 1380 N N . VAL A 1 173 ? -0.127 -6.272 4.681 1.00 94.12 173 VAL A N 1
ATOM 1381 C CA . VAL A 1 173 ? 0.494 -5.109 4.039 1.00 94.12 173 VAL A CA 1
ATOM 1382 C C . VAL A 1 173 ? 1.198 -5.563 2.770 1.00 94.12 173 VAL A C 1
ATOM 1384 O O . VAL A 1 173 ? 2.096 -6.399 2.797 1.00 94.12 173 VAL A O 1
ATOM 1387 N N . LYS A 1 174 ? 0.818 -4.961 1.643 1.00 94.81 174 LYS A N 1
ATOM 1388 C CA . LYS A 1 174 ? 1.422 -5.204 0.332 1.00 94.81 174 LYS A CA 1
ATOM 1389 C C . LYS A 1 174 ? 1.926 -3.909 -0.276 1.00 94.81 174 LYS A C 1
ATOM 1391 O O . LYS A 1 174 ? 1.336 -2.847 -0.079 1.00 94.81 174 LYS A O 1
ATOM 1396 N N . PHE A 1 175 ? 2.995 -4.012 -1.052 1.00 93.06 175 PHE A N 1
ATOM 1397 C CA . PHE A 1 175 ? 3.521 -2.894 -1.817 1.00 93.06 175 PHE A CA 1
ATOM 1398 C C . PHE A 1 175 ? 3.010 -2.949 -3.260 1.00 93.06 175 PHE A C 1
ATOM 1400 O O . PHE A 1 175 ? 3.135 -3.977 -3.924 1.00 93.06 175 PHE A O 1
ATOM 1407 N N . VAL A 1 176 ? 2.399 -1.860 -3.729 1.00 93.81 176 VAL A N 1
ATOM 1408 C CA . VAL A 1 176 ? 1.768 -1.757 -5.055 1.00 93.81 176 VAL A CA 1
ATOM 1409 C C . VAL A 1 176 ? 1.950 -0.354 -5.636 1.00 93.81 176 VAL A C 1
ATOM 1411 O O . VAL A 1 176 ? 2.327 0.580 -4.930 1.00 93.81 176 VAL A O 1
ATOM 1414 N N . TYR A 1 177 ? 1.614 -0.181 -6.912 1.00 92.62 177 TYR A N 1
ATOM 1415 C CA . TYR A 1 177 ? 1.329 1.133 -7.487 1.00 92.62 177 TYR A CA 1
ATOM 1416 C C . TYR A 1 177 ? -0.177 1.352 -7.588 1.00 92.62 177 TYR A C 1
ATOM 1418 O O . TYR A 1 177 ? -0.902 0.447 -7.996 1.00 92.62 177 TYR A O 1
ATOM 1426 N N . PHE A 1 178 ? -0.651 2.547 -7.241 1.00 92.25 178 PHE A N 1
ATOM 1427 C CA . PHE A 1 178 ? -2.078 2.877 -7.234 1.00 92.25 178 PHE A CA 1
ATOM 1428 C C . PHE A 1 178 ? -2.343 4.259 -7.833 1.00 92.25 178 PHE A C 1
ATOM 1430 O O . PHE A 1 178 ? -1.592 5.198 -7.559 1.00 92.25 178 PHE A O 1
ATOM 1437 N N . ASN A 1 179 ? -3.417 4.387 -8.619 1.00 90.00 179 ASN A N 1
ATOM 1438 C CA . ASN A 1 179 ? -3.776 5.638 -9.296 1.00 90.00 179 ASN A CA 1
ATOM 1439 C C . ASN A 1 179 ? -5.001 6.376 -8.733 1.00 90.00 179 ASN A C 1
ATOM 1441 O O . ASN A 1 179 ? -5.326 7.466 -9.191 1.00 90.00 179 ASN A O 1
ATOM 1445 N N . GLY A 1 180 ? -5.676 5.830 -7.720 1.00 87.81 180 GLY A N 1
ATOM 1446 C CA . GLY A 1 180 ? -6.899 6.430 -7.175 1.00 87.81 180 GLY A CA 1
ATOM 1447 C C . GLY A 1 180 ? -6.680 7.522 -6.122 1.00 87.81 180 GLY A C 1
ATOM 1448 O O . GLY A 1 180 ? -7.603 7.811 -5.371 1.00 87.81 180 GLY A O 1
ATOM 1449 N N . PHE A 1 181 ? -5.480 8.098 -5.998 1.00 86.50 181 PHE A N 1
ATOM 1450 C CA . PHE A 1 181 ? -5.261 9.242 -5.096 1.00 86.50 181 PHE A CA 1
ATOM 1451 C C . PHE A 1 181 ? -5.719 10.569 -5.694 1.00 86.50 181 PHE A C 1
ATOM 1453 O O . PHE A 1 181 ? -6.061 11.487 -4.947 1.00 86.50 181 PHE A O 1
ATOM 1460 N N . ASP A 1 182 ? -5.709 10.670 -7.019 1.00 80.88 182 ASP A N 1
ATOM 1461 C CA . ASP A 1 182 ? -6.069 11.892 -7.714 1.00 80.88 182 ASP A CA 1
ATOM 1462 C C . ASP A 1 182 ? -7.568 11.854 -8.024 1.00 80.88 182 ASP A C 1
ATOM 1464 O O . ASP A 1 182 ? -8.078 10.945 -8.675 1.00 80.88 182 ASP A O 1
ATOM 1468 N N . THR A 1 183 ? -8.303 12.854 -7.539 1.00 58.50 183 THR A N 1
ATOM 1469 C CA . THR A 1 183 ? -9.769 12.949 -7.654 1.00 58.50 183 THR A CA 1
ATOM 1470 C C . THR A 1 183 ? -10.266 13.336 -9.052 1.00 58.50 183 THR A C 1
ATOM 1472 O O . THR A 1 183 ? -11.464 13.546 -9.237 1.00 58.50 183 THR A O 1
ATOM 1475 N N . TYR A 1 184 ? -9.379 13.419 -10.048 1.00 52.28 184 TYR A N 1
ATOM 1476 C CA . TYR A 1 184 ? -9.701 13.898 -11.390 1.00 52.28 184 TYR A CA 1
ATOM 1477 C C . TYR A 1 184 ? -9.256 12.907 -12.473 1.00 52.28 184 TYR A C 1
ATOM 1479 O O . TYR A 1 184 ? -8.083 12.888 -12.836 1.00 52.28 184 TYR A O 1
ATOM 1487 N N . PRO A 1 185 ? -10.189 12.142 -13.071 1.00 44.69 185 PRO A N 1
ATOM 1488 C CA . PRO A 1 185 ? -9.898 11.329 -14.254 1.00 44.69 185 PRO A CA 1
ATOM 1489 C C . PRO A 1 185 ? -9.699 12.154 -15.544 1.00 44.69 185 PRO A C 1
ATOM 1491 O O . PRO A 1 185 ? -9.379 11.588 -16.585 1.00 44.69 185 PRO A O 1
ATOM 1494 N N . TYR A 1 186 ? -9.873 13.482 -15.501 1.00 43.81 186 TYR A N 1
ATOM 1495 C CA . TYR A 1 186 ? -9.827 14.361 -16.675 1.00 43.81 186 TYR A CA 1
ATOM 1496 C C . TYR A 1 186 ? -8.876 15.540 -16.450 1.00 43.81 186 TYR A C 1
ATOM 1498 O O . TYR A 1 186 ? -9.303 16.630 -16.076 1.00 43.81 186 TYR A O 1
ATOM 1506 N N . GLY A 1 187 ? -7.580 15.310 -16.657 1.00 42.25 187 GLY A N 1
ATOM 1507 C CA . GLY A 1 187 ? -6.566 16.371 -16.657 1.00 42.25 187 GLY A CA 1
ATOM 1508 C C . GLY A 1 187 ? -5.690 16.375 -17.905 1.00 42.25 187 GLY A C 1
ATOM 1509 O O . GLY A 1 187 ? -5.435 17.436 -18.459 1.00 42.25 187 GLY A O 1
ATOM 1510 N N . TYR A 1 188 ? -5.280 15.201 -18.386 1.00 47.91 188 TYR A N 1
ATOM 1511 C CA . TYR A 1 188 ? -4.391 15.074 -19.542 1.00 47.91 188 TYR A CA 1
ATOM 1512 C C . TYR A 1 188 ? -4.696 13.759 -20.271 1.00 47.91 188 TYR A C 1
ATOM 1514 O O . TYR A 1 188 ? -4.435 12.687 -19.736 1.00 47.91 188 TYR A O 1
ATOM 1522 N N . ASP A 1 189 ? -5.339 13.831 -21.440 1.00 55.56 189 ASP A N 1
ATOM 1523 C CA . ASP A 1 189 ? -5.486 12.757 -22.445 1.00 55.56 189 ASP A CA 1
ATOM 1524 C C . ASP A 1 189 ? -5.848 11.335 -21.955 1.00 55.56 189 ASP A C 1
ATOM 1526 O O . ASP A 1 189 ? -5.526 10.336 -22.606 1.00 55.56 189 ASP A O 1
ATOM 1530 N N . GLY A 1 190 ? -6.543 11.212 -20.819 1.00 61.03 190 GLY A N 1
ATOM 1531 C CA . GLY A 1 190 ? -6.907 9.930 -20.207 1.00 61.03 190 GLY A CA 1
ATOM 1532 C C . GLY A 1 190 ? -5.731 9.159 -19.594 1.00 61.03 190 GLY A C 1
ATOM 1533 O O . GLY A 1 190 ? -5.857 7.956 -19.386 1.00 61.03 190 GLY A O 1
ATOM 1534 N N . GLN A 1 191 ? -4.587 9.806 -19.352 1.00 72.38 191 GLN A N 1
ATOM 1535 C CA . GLN A 1 191 ? -3.475 9.241 -18.585 1.00 72.38 191 GLN A CA 1
ATOM 1536 C C . GLN A 1 191 ? -3.705 9.448 -17.082 1.00 72.38 191 GLN A C 1
ATOM 1538 O O . GLN A 1 191 ? -4.191 10.493 -16.650 1.00 72.38 191 GLN A O 1
ATOM 1543 N N . THR A 1 192 ? -3.334 8.452 -16.282 1.00 81.94 192 THR A N 1
ATOM 1544 C CA . THR A 1 192 ? -3.452 8.467 -14.818 1.00 81.94 192 THR A CA 1
ATOM 1545 C C . THR A 1 192 ? -2.079 8.390 -14.164 1.00 81.94 192 THR A C 1
ATOM 1547 O O . THR A 1 192 ? -1.149 7.816 -14.734 1.00 81.94 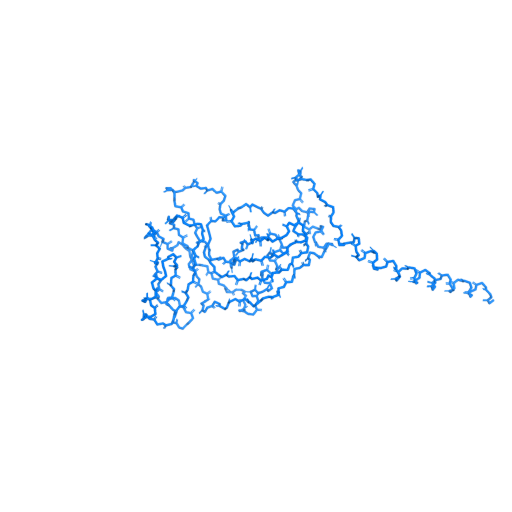192 THR A O 1
ATOM 1550 N N . THR A 1 193 ? -1.956 8.956 -12.966 1.00 89.00 193 THR A N 1
ATOM 1551 C CA . THR A 1 193 ? -0.710 8.932 -12.197 1.00 89.00 193 THR A CA 1
ATOM 1552 C C . THR A 1 193 ? -0.712 7.755 -11.235 1.00 89.00 193 THR A C 1
ATOM 1554 O O . THR A 1 193 ? -1.600 7.640 -10.398 1.00 89.00 193 THR A O 1
ATOM 1557 N N . TYR A 1 194 ? 0.295 6.896 -11.316 1.00 90.62 194 TYR A N 1
ATOM 1558 C CA . TYR A 1 194 ? 0.500 5.762 -10.428 1.00 90.62 194 TYR A CA 1
ATOM 1559 C C . TYR A 1 194 ? 1.561 6.092 -9.381 1.00 90.62 194 TYR A C 1
ATOM 1561 O O . TYR A 1 194 ? 2.726 6.335 -9.703 1.00 90.62 194 TYR A O 1
ATOM 1569 N N . TYR A 1 195 ? 1.163 6.032 -8.112 1.00 92.50 195 TYR A N 1
ATOM 1570 C CA . TYR A 1 195 ? 2.033 6.305 -6.973 1.00 92.50 195 TYR A CA 1
ATOM 1571 C C . TYR A 1 195 ? 2.498 5.014 -6.286 1.00 92.50 195 TYR A C 1
ATOM 1573 O O . TYR A 1 195 ? 1.675 4.115 -6.084 1.00 92.50 195 TYR A O 1
ATOM 1581 N N . PRO A 1 196 ? 3.762 4.943 -5.827 1.00 93.25 196 PRO A N 1
ATOM 1582 C CA . PRO A 1 196 ? 4.212 3.995 -4.807 1.00 93.25 196 PRO A CA 1
ATOM 1583 C C . PRO A 1 196 ? 3.272 3.976 -3.591 1.00 93.25 196 PRO A C 1
ATOM 1585 O O . PRO A 1 196 ? 3.037 5.020 -2.976 1.00 93.25 196 PRO A O 1
ATOM 1588 N N . THR A 1 197 ? 2.715 2.811 -3.250 1.00 94.00 197 THR A N 1
ATOM 1589 C CA . THR A 1 197 ? 1.586 2.701 -2.312 1.00 94.00 197 THR A CA 1
ATOM 1590 C C . THR A 1 197 ? 1.678 1.469 -1.416 1.00 94.00 197 THR A C 1
ATOM 1592 O O . THR A 1 197 ? 1.919 0.352 -1.875 1.00 94.00 197 THR A O 1
ATOM 1595 N N . TRP A 1 198 ? 1.388 1.662 -0.130 1.00 94.62 198 TRP A N 1
ATOM 1596 C CA . TRP A 1 198 ? 1.057 0.595 0.806 1.00 94.62 198 TRP A CA 1
ATOM 1597 C C . TRP A 1 198 ? -0.428 0.251 0.683 1.00 94.62 198 TRP A C 1
ATOM 1599 O O . TRP A 1 198 ? -1.294 1.063 1.020 1.00 94.62 198 TRP A O 1
ATOM 1609 N N . LYS A 1 199 ? -0.719 -0.960 0.209 1.00 96.31 199 LYS A N 1
ATOM 1610 C CA . LYS A 1 199 ? -2.048 -1.567 0.262 1.00 96.31 199 LYS A CA 1
ATOM 1611 C C . LYS A 1 199 ? -2.184 -2.297 1.591 1.00 96.31 199 LYS A C 1
ATOM 1613 O O . LYS A 1 199 ? -1.516 -3.304 1.818 1.00 96.31 199 LYS A O 1
ATOM 1618 N N . VAL A 1 200 ? -3.042 -1.777 2.454 1.00 95.12 200 VAL A N 1
ATOM 1619 C CA . VAL A 1 200 ? -3.210 -2.226 3.834 1.00 95.12 200 VAL A CA 1
ATOM 1620 C C . VAL A 1 200 ? -4.585 -2.857 3.987 1.00 95.12 200 VAL A C 1
ATOM 1622 O O . VAL A 1 200 ? -5.594 -2.179 3.808 1.00 95.12 200 VAL A O 1
ATOM 1625 N N . THR A 1 201 ? -4.629 -4.141 4.327 1.00 95.38 201 THR A N 1
ATOM 1626 C CA . THR A 1 201 ? -5.870 -4.815 4.726 1.00 95.38 201 THR A CA 1
ATOM 1627 C C . THR A 1 201 ? -6.029 -4.661 6.229 1.00 95.38 201 THR A C 1
ATOM 1629 O O . THR A 1 201 ? -5.092 -4.941 6.986 1.00 95.38 201 THR A O 1
ATOM 1632 N N . ALA A 1 202 ? -7.190 -4.187 6.667 1.00 92.19 202 ALA A N 1
ATOM 1633 C CA . ALA A 1 202 ? -7.437 -3.918 8.069 1.00 92.19 202 ALA A CA 1
ATOM 1634 C C . ALA A 1 202 ? -8.842 -4.327 8.510 1.00 92.19 202 ALA A C 1
ATOM 1636 O O . ALA A 1 202 ? -9.823 -4.039 7.834 1.00 92.19 202 ALA A O 1
ATOM 1637 N N . GLU A 1 203 ? -8.929 -4.920 9.695 1.00 90.44 203 GLU A N 1
ATOM 1638 C CA . GLU A 1 203 ? -10.187 -5.150 10.399 1.00 90.44 203 GLU A CA 1
ATOM 1639 C C . GLU A 1 203 ? -10.537 -3.884 11.184 1.00 90.44 203 GLU A C 1
ATOM 1641 O O . GLU A 1 203 ? -9.736 -3.383 11.985 1.00 90.44 203 GLU A O 1
ATOM 1646 N N . THR A 1 204 ? -11.733 -3.353 10.954 1.00 86.38 204 THR A N 1
ATOM 1647 C CA . THR A 1 204 ? -12.218 -2.121 11.573 1.00 86.38 204 THR A CA 1
ATOM 1648 C C . THR A 1 204 ? -13.451 -2.399 12.422 1.00 86.38 204 THR A C 1
ATOM 1650 O O . THR A 1 204 ? -14.350 -3.138 12.022 1.00 86.38 204 THR A O 1
ATOM 1653 N N . SER A 1 205 ? -13.542 -1.787 13.605 1.00 81.06 205 SER A N 1
ATOM 1654 C CA . SER A 1 205 ? -14.703 -2.008 14.484 1.00 81.06 205 SER A CA 1
ATOM 1655 C C . SER A 1 205 ? -16.008 -1.441 13.925 1.00 81.06 205 SER A C 1
ATOM 1657 O O . SER A 1 205 ? -17.079 -1.855 14.356 1.00 81.06 205 SER A O 1
ATOM 1659 N N . ASN A 1 206 ? -15.921 -0.465 13.018 1.00 81.56 206 ASN A N 1
ATOM 1660 C CA . ASN A 1 206 ? -17.084 0.270 12.527 1.00 81.56 206 ASN A CA 1
ATOM 1661 C C . ASN A 1 206 ? -17.593 -0.240 11.174 1.00 81.56 206 ASN A C 1
ATOM 1663 O O . ASN A 1 206 ? -18.787 -0.116 10.912 1.00 81.56 206 ASN A O 1
ATOM 1667 N N . TYR A 1 207 ? -16.716 -0.800 10.335 1.00 80.75 207 TYR A N 1
ATOM 1668 C CA . TYR A 1 207 ? -17.054 -1.200 8.964 1.00 80.75 207 TYR A CA 1
ATOM 1669 C C . TYR A 1 207 ? -16.639 -2.637 8.624 1.00 80.75 207 TYR A C 1
ATOM 1671 O O . TYR A 1 207 ? -16.919 -3.105 7.526 1.00 80.75 207 TYR A O 1
ATOM 1679 N N . GLY A 1 208 ? -16.032 -3.369 9.565 1.00 86.62 208 GLY A N 1
ATOM 1680 C CA . GLY A 1 208 ? -15.475 -4.690 9.290 1.00 86.62 208 GLY A CA 1
ATOM 1681 C C . GLY A 1 208 ? -14.193 -4.580 8.469 1.00 86.62 208 GLY A C 1
ATOM 1682 O O . GLY A 1 208 ? -13.378 -3.687 8.720 1.00 86.62 208 GLY A O 1
ATOM 1683 N N . ASP A 1 209 ? -14.012 -5.490 7.521 1.00 90.19 209 ASP A N 1
ATOM 1684 C CA . ASP A 1 209 ? -12.793 -5.585 6.720 1.00 90.19 209 ASP A CA 1
ATOM 1685 C C . ASP A 1 209 ? -12.726 -4.479 5.665 1.00 90.19 209 ASP A C 1
ATOM 1687 O O . ASP A 1 209 ? -13.607 -4.343 4.818 1.00 90.19 209 ASP A O 1
ATOM 1691 N N . GLU A 1 210 ? -11.637 -3.717 5.688 1.00 90.50 210 GLU A N 1
ATOM 1692 C CA . GLU A 1 210 ? -11.394 -2.595 4.791 1.00 90.50 210 GLU A CA 1
ATOM 1693 C C . GLU A 1 210 ? -10.011 -2.680 4.141 1.00 90.50 210 GLU A C 1
ATOM 1695 O O . GLU A 1 210 ? -9.050 -3.213 4.704 1.00 90.50 210 GLU A O 1
ATOM 1700 N N . VAL A 1 211 ? -9.901 -2.100 2.943 1.00 93.81 211 VAL A N 1
ATOM 1701 C CA . VAL A 1 211 ? -8.630 -1.962 2.218 1.00 93.81 211 VAL A CA 1
ATOM 1702 C C . VAL A 1 211 ? -8.279 -0.489 2.096 1.00 93.81 211 VAL A C 1
ATOM 1704 O O . VAL A 1 211 ? -8.947 0.278 1.396 1.00 93.81 211 VAL A O 1
ATOM 1707 N N . LEU A 1 212 ? -7.192 -0.111 2.761 1.00 93.31 212 LEU A N 1
ATOM 1708 C CA . LEU A 1 212 ? -6.683 1.250 2.822 1.00 93.31 212 LEU A CA 1
ATOM 1709 C C . LEU A 1 212 ? -5.469 1.386 1.899 1.00 93.31 212 LEU A C 1
ATOM 1711 O O . LEU A 1 212 ? -4.538 0.583 1.948 1.00 93.31 212 LEU A O 1
ATOM 1715 N N . MET A 1 213 ? -5.471 2.423 1.070 1.00 94.50 213 MET A N 1
ATOM 1716 C CA . MET A 1 213 ? -4.365 2.790 0.190 1.00 94.50 213 MET A CA 1
ATOM 1717 C C . MET A 1 213 ? -3.649 4.006 0.775 1.00 94.50 213 MET A C 1
ATOM 1719 O O . MET A 1 213 ? -4.254 5.067 0.947 1.00 94.50 213 MET A O 1
ATOM 1723 N N . ILE A 1 214 ? -2.361 3.855 1.080 1.00 92.62 214 ILE A N 1
ATOM 1724 C CA . ILE A 1 214 ? -1.519 4.885 1.705 1.00 92.62 214 ILE A CA 1
ATOM 1725 C C . ILE A 1 214 ? -0.315 5.146 0.798 1.00 92.62 214 ILE A C 1
ATOM 1727 O O . ILE A 1 214 ? 0.401 4.204 0.462 1.00 92.62 214 ILE A O 1
ATOM 1731 N N . LYS A 1 215 ? -0.063 6.403 0.402 1.00 91.56 215 LYS A N 1
ATOM 1732 C CA . LYS A 1 215 ? 1.155 6.748 -0.358 1.00 91.56 215 LYS A CA 1
ATOM 1733 C C . LYS A 1 215 ? 2.387 6.332 0.441 1.00 91.56 215 LYS A C 1
ATOM 1735 O O . LYS A 1 215 ? 2.386 6.438 1.657 1.00 91.56 215 LYS A O 1
ATOM 1740 N N . ALA A 1 216 ? 3.421 5.831 -0.220 1.00 89.56 216 ALA A N 1
ATOM 1741 C CA . ALA A 1 216 ? 4.589 5.295 0.475 1.00 89.56 216 ALA A CA 1
ATOM 1742 C C . ALA A 1 216 ? 5.627 6.358 0.900 1.00 89.56 216 ALA A C 1
ATOM 1744 O O . ALA A 1 216 ? 6.647 5.988 1.475 1.00 89.56 216 ALA A O 1
ATOM 1745 N N . PHE A 1 217 ? 5.384 7.644 0.620 1.00 83.06 217 PHE A N 1
ATOM 1746 C CA . PHE A 1 217 ? 6.298 8.769 0.848 1.00 83.06 217 PHE A CA 1
ATOM 1747 C C . PHE A 1 217 ? 5.547 10.025 1.309 1.00 83.06 217 PHE A C 1
ATOM 1749 O O . PHE A 1 217 ? 4.322 10.118 1.055 1.00 83.06 217 PHE A O 1
#

Sequence (217 aa):
MQEKAKSVIAIIIGMAILYCALPLFYETFNYYPPMKEDTPYRRTVQIWNTLTNQRVTLDTEIPSIPVNQLPVYQGKSSSSTLNVSFISSSESYNNRSTGEIYFLVTNNEIAESRFNLTDSATDLEPIQIASFQTMGFNDSGKYIIQQVRNRNFVTQKGNLPMFSLGRIRITDVKFVYFNGFDTYPYGYDGQTTYYPTWKVTAETSNYGDEVLMIKAF

Secondary structure (DSSP, 8-state):
-HHHHHHHHHHHHHHHHHHHHHHHHHHHTT------S----HHHHHHHHHHHT--EEE-SPPPPPS-SEEEEEEE--S-SEEEEEEES-GGGGG---TTEEEEEEETTEEEEEEEE-SSS-TT-EEEEEEE-TTS-GGGHHHHHHHHHHHT--EETT-PPPPS---SEEEEEEEEEEE-TTSS-S-SSTT-EEEEEEEEEEEEETTTEEEEEEEE--